Protein AF-A0A1B6LLN6-F1 (afdb_monomer)

Sequence (252 aa):
MYSEDLPQFNMFDYLSSGLQHQPTVHYMRTFWLAVENSLLNSMSSTYCLGARPKHVIYFHYLLSFLRVYRDSPAFLFSLFNEASHDYVNTVGAIDQDLRDFLNVSLTEGLFNRTVVLILGDHGNRIDPIRLTDVGRIEDRMPMVSVVMPKWTEKIYPGWREALQKNSKRLLSSYDIHGTFLDVLSTLQKPGSADPRSIFELEKLKETGLDIRWAKHFSAKSPEVSFFRSVPLDRTCSDAGIPDWFCVCETDQ

Foldseek 3Di:
DEEEQDLQCDPANPVHPGDPDDPDPDYCSVVNVVQVPDPQNVPDDQQDRNPHRSVLVVLVVVLVVLVVCLPPDDDYHYDYDRQQAADNVSVVVCVVVVVVSVVVCVVVCSCQLPKDKDKDPAHHPHDPCCVDLVVVLRRLDIDIDIDHRPCCCVVPVLQVVLLVLCVLADADVLQVVVQVQVSVVVVDDPPDDRPLCCLALVNCVVVVDDSVVSCVSVDDALYDHSSDHDDRPQDCVSNVHDPSSGSDDDDD

InterPro domains:
  IPR004245 Protein of unknown function DUF229 [PF02995] (1-251)
  IPR004245 Protein of unknown function DUF229 [PTHR10974] (1-250)
  IPR017850 Alkaline-phosphatase-like, core domain superfamily [G3DSA:3.40.720.10] (5-187)
  IPR017850 Alkaline-phosphatase-like, core domain superfamily [SSF53649] (40-185)

Solvent-accessible surface area (backbone atoms only — not comparable to full-atom values): 14671 Å² total; per-residue (Å²): 63,42,38,44,72,35,58,73,72,26,95,60,34,43,100,49,91,39,76,91,58,86,89,42,98,44,54,39,44,66,57,44,53,52,43,68,75,28,72,55,36,74,74,25,56,90,72,27,49,54,95,39,52,46,67,58,59,49,52,52,51,54,51,50,50,45,64,75,41,62,90,50,95,80,63,78,48,75,52,81,42,73,52,46,53,60,41,76,75,46,42,67,76,46,49,68,59,51,51,50,53,51,50,53,36,55,76,74,45,54,41,62,87,36,81,43,76,52,67,49,94,47,32,49,82,64,31,75,58,36,81,39,73,67,27,48,46,36,32,59,55,45,54,77,46,78,47,71,27,75,65,43,59,75,79,40,58,56,35,64,55,13,39,62,58,38,75,78,42,86,80,41,73,48,17,53,52,37,31,52,46,56,56,53,50,72,74,51,62,92,91,57,79,63,64,70,60,58,38,35,51,68,54,28,46,73,71,70,46,56,67,69,58,23,50,60,65,39,44,91,72,60,44,54,26,50,56,44,75,64,61,87,82,56,46,45,71,61,43,69,41,55,75,93,55,48,76,78,75,74,92,125

pLDDT: mean 93.12, std 6.08, range [42.34, 98.5]

Mean predicted aligned error: 4.33 Å

Radius of gyration: 19.98 Å; Cα contacts (8 Å, |Δi|>4): 292; chains: 1; bounding box: 48×54×53 Å

Organism: NCBI:txid36148

Structure (mmCIF, N/CA/C/O backbone):
data_AF-A0A1B6LLN6-F1
#
_entry.id   AF-A0A1B6LLN6-F1
#
loop_
_atom_site.group_PDB
_atom_site.id
_atom_site.type_symbol
_atom_site.label_atom_id
_atom_site.label_alt_id
_atom_site.label_comp_id
_atom_site.label_asym_id
_atom_site.label_entity_id
_atom_site.label_seq_id
_atom_site.pdbx_PDB_ins_code
_atom_site.Cartn_x
_atom_site.Cartn_y
_atom_site.Cartn_z
_atom_site.occupancy
_atom_site.B_iso_or_equiv
_atom_site.auth_seq_id
_atom_site.auth_comp_id
_atom_site.auth_asym_id
_atom_site.auth_atom_id
_atom_site.pdbx_PDB_model_num
ATOM 1 N N . MET A 1 1 ? -5.548 9.866 -4.601 1.00 95.75 1 MET A N 1
ATOM 2 C CA . MET A 1 1 ? -4.787 9.344 -5.750 1.00 95.75 1 MET A CA 1
ATOM 3 C C . MET A 1 1 ? -4.931 7.842 -5.750 1.00 95.75 1 MET A C 1
ATOM 5 O O . MET A 1 1 ? -4.838 7.253 -4.679 1.00 95.75 1 MET A O 1
ATOM 9 N N . TYR A 1 2 ? -5.143 7.262 -6.925 1.00 95.94 2 TYR A N 1
ATOM 10 C CA . TYR A 1 2 ? -4.975 5.834 -7.160 1.00 95.94 2 TYR A CA 1
ATOM 11 C C . TYR A 1 2 ? -3.949 5.640 -8.273 1.00 95.94 2 TYR A C 1
ATOM 13 O O . TYR A 1 2 ? -4.031 6.293 -9.317 1.00 95.94 2 TYR A O 1
ATOM 21 N N . SER A 1 3 ? -2.956 4.799 -8.035 1.00 95.12 3 SER A N 1
ATOM 22 C CA . SER A 1 3 ? -1.796 4.704 -8.900 1.00 95.12 3 SER A CA 1
ATOM 23 C C . SER A 1 3 ? -1.259 3.279 -8.934 1.00 95.12 3 SER A C 1
ATOM 25 O O . SER A 1 3 ? -1.068 2.695 -7.877 1.00 95.12 3 SER A O 1
ATOM 27 N N . GLU A 1 4 ? -1.004 2.748 -10.128 1.00 94.50 4 GLU A N 1
ATOM 28 C CA . GLU A 1 4 ? -0.310 1.472 -10.353 1.00 94.50 4 GLU A CA 1
ATOM 29 C C . GLU A 1 4 ? 0.516 1.578 -11.639 1.00 94.50 4 GLU A C 1
ATOM 31 O O . GLU A 1 4 ? 0.096 2.277 -12.566 1.00 94.50 4 GLU A O 1
ATOM 36 N N . ASP A 1 5 ? 1.696 0.955 -11.685 1.00 92.06 5 ASP A N 1
ATOM 37 C CA . ASP A 1 5 ? 2.692 1.109 -12.763 1.00 92.06 5 ASP A CA 1
ATOM 38 C C . ASP A 1 5 ? 2.545 0.113 -13.923 1.00 92.06 5 ASP A C 1
ATOM 40 O O . ASP A 1 5 ? 3.163 0.302 -14.971 1.00 92.06 5 ASP A O 1
ATOM 44 N N . LEU A 1 6 ? 1.693 -0.903 -13.763 1.00 91.56 6 LEU A N 1
ATOM 45 C CA . LEU A 1 6 ? 1.485 -1.969 -14.741 1.00 91.56 6 LEU A CA 1
ATOM 46 C C . LEU A 1 6 ? 0.002 -2.043 -15.156 1.00 91.56 6 LEU A C 1
ATOM 48 O O . LEU A 1 6 ? -0.782 -2.777 -14.548 1.00 91.56 6 LEU A O 1
ATOM 52 N N . PRO A 1 7 ? -0.438 -1.251 -16.152 1.00 91.06 7 PRO A N 1
ATOM 53 C CA . PRO A 1 7 ? -1.855 -0.995 -16.417 1.00 91.06 7 PRO A CA 1
ATOM 54 C C . PRO A 1 7 ? -2.650 -2.225 -16.879 1.00 91.06 7 PRO A C 1
ATOM 56 O O . PRO A 1 7 ? -3.873 -2.220 -16.711 1.00 91.06 7 PRO A O 1
ATOM 59 N N . GLN A 1 8 ? -1.995 -3.254 -17.423 1.00 87.69 8 GLN A N 1
ATOM 60 C CA . GLN A 1 8 ? -2.597 -4.523 -17.847 1.00 87.69 8 GLN A CA 1
ATOM 61 C C . GLN A 1 8 ? -2.777 -5.543 -16.709 1.00 87.69 8 GLN A C 1
ATOM 63 O O . GLN A 1 8 ? -3.658 -6.396 -16.794 1.00 87.69 8 GLN A O 1
ATOM 68 N N . PHE A 1 9 ? -1.979 -5.438 -15.641 1.00 88.44 9 PHE A N 1
ATOM 69 C CA . PHE A 1 9 ? -2.047 -6.300 -14.450 1.00 88.44 9 PHE A CA 1
ATOM 70 C C . PHE A 1 9 ? -2.539 -5.546 -13.210 1.00 88.44 9 PHE A C 1
ATOM 72 O O . PHE A 1 9 ? -2.363 -6.012 -12.089 1.00 88.44 9 PHE A O 1
ATOM 79 N N . ASN A 1 10 ? -3.131 -4.367 -13.391 1.00 88.56 10 ASN A N 1
ATOM 80 C CA . ASN A 1 10 ? -3.552 -3.567 -12.252 1.00 88.56 10 ASN A CA 1
ATOM 81 C C . ASN A 1 10 ? -4.756 -4.190 -11.521 1.00 88.56 10 ASN A C 1
ATOM 83 O O . ASN A 1 10 ? -5.531 -4.949 -12.116 1.00 88.56 10 ASN A O 1
ATOM 87 N N . MET A 1 11 ? -4.948 -3.803 -10.258 1.00 89.88 11 MET A N 1
ATOM 88 C CA . MET A 1 11 ? -5.932 -4.395 -9.342 1.00 89.88 11 MET A CA 1
ATOM 89 C C . MET A 1 11 ? -7.365 -4.515 -9.888 1.00 89.88 11 MET A C 1
ATOM 91 O O . MET A 1 11 ? -8.056 -5.483 -9.571 1.00 89.88 11 MET A O 1
ATOM 95 N N . PHE A 1 12 ? -7.844 -3.547 -10.673 1.00 90.44 12 PHE A N 1
ATOM 96 C CA . PHE A 1 12 ? -9.241 -3.526 -11.129 1.00 90.44 12 PHE A CA 1
ATOM 97 C C . PHE A 1 12 ? -9.422 -3.991 -12.575 1.00 90.44 12 PH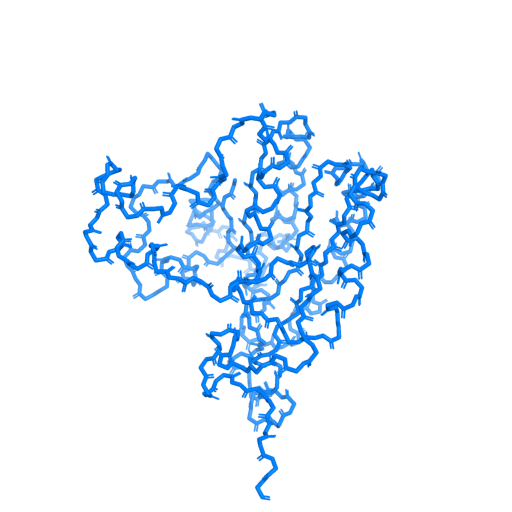E A C 1
ATOM 99 O O . PHE A 1 12 ? -10.540 -4.345 -12.957 1.00 90.44 12 PHE A O 1
ATOM 106 N N . ASP A 1 13 ? -8.357 -3.978 -13.376 1.00 90.38 13 ASP A N 1
ATOM 107 C CA . ASP A 1 13 ? -8.396 -4.284 -14.806 1.00 90.38 13 ASP A CA 1
ATOM 108 C C . ASP A 1 13 ? -7.903 -5.706 -15.133 1.00 90.38 13 ASP A C 1
ATOM 110 O O . ASP A 1 13 ? -8.309 -6.264 -16.154 1.00 90.38 13 ASP A O 1
ATOM 114 N N . TYR A 1 14 ? -7.081 -6.337 -14.285 1.00 89.75 14 TYR A N 1
ATOM 115 C CA . TYR A 1 14 ? -6.592 -7.692 -14.553 1.00 89.75 14 TYR A CA 1
ATOM 116 C C . TYR A 1 14 ? -7.735 -8.719 -14.573 1.00 89.75 14 TYR A C 1
ATOM 118 O O . TYR A 1 14 ? -8.467 -8.876 -13.596 1.00 89.75 14 TYR A O 1
ATOM 126 N N . LEU A 1 15 ? -7.891 -9.426 -15.702 1.00 90.75 15 LEU A N 1
ATOM 127 C CA . LEU A 1 15 ? -8.961 -10.411 -15.950 1.00 90.75 15 LEU A CA 1
ATOM 128 C C . LEU A 1 15 ? -10.387 -9.870 -15.712 1.00 90.75 15 LEU A C 1
ATOM 130 O O . LEU A 1 15 ? -11.321 -10.635 -15.469 1.00 90.75 15 LEU A O 1
ATOM 134 N N . SER A 1 16 ? -10.560 -8.552 -15.795 1.00 89.88 16 SER A N 1
ATOM 135 C CA . SER A 1 16 ? -11.804 -7.851 -15.494 1.00 89.88 16 SER A CA 1
ATOM 136 C C . SER A 1 16 ? -12.084 -6.779 -16.549 1.00 89.88 16 SER A C 1
ATOM 138 O O . SER A 1 16 ? -11.272 -6.502 -17.427 1.00 89.88 16 SER A O 1
ATOM 140 N N . SER A 1 17 ? -13.269 -6.171 -16.490 1.00 87.25 17 SER A N 1
ATOM 141 C CA . SER A 1 17 ? -13.637 -5.054 -17.373 1.00 87.25 17 SER A CA 1
ATOM 142 C C . SER A 1 17 ? -13.043 -3.712 -16.934 1.00 87.25 17 SER A C 1
ATOM 144 O O . SER A 1 17 ? -13.207 -2.725 -17.649 1.00 87.25 17 SER A O 1
ATOM 146 N N . GLY A 1 18 ? -12.383 -3.655 -15.773 1.00 88.69 18 GLY A N 1
ATOM 147 C CA . GLY A 1 18 ? -11.766 -2.426 -15.291 1.00 88.69 18 GLY A CA 1
ATOM 148 C C . GLY A 1 18 ? -12.745 -1.386 -14.755 1.00 88.69 18 GLY A C 1
ATOM 149 O O . GLY A 1 18 ? -13.967 -1.571 -14.719 1.00 88.69 18 GLY A O 1
ATOM 150 N N . LEU A 1 19 ? -12.184 -0.244 -14.358 1.00 89.19 19 LEU A N 1
ATOM 151 C CA . LEU A 1 19 ? -12.947 0.938 -13.963 1.00 89.19 19 LEU A CA 1
ATOM 152 C C . LEU A 1 19 ? -13.331 1.753 -15.204 1.00 89.19 19 LEU A C 1
ATOM 154 O O . LEU A 1 19 ? -12.471 2.282 -15.904 1.00 89.19 19 LEU A O 1
ATOM 158 N N . GLN A 1 20 ? -14.635 1.892 -15.455 1.00 85.56 20 GLN A N 1
ATOM 159 C CA . GLN A 1 20 ? -15.166 2.610 -16.627 1.00 85.56 20 GLN A CA 1
ATOM 160 C C . GLN A 1 20 ? -15.030 4.135 -16.520 1.00 85.56 20 GLN A C 1
ATOM 162 O O . GLN A 1 20 ? -14.976 4.846 -17.523 1.00 85.56 20 GLN A O 1
ATOM 167 N N . HIS A 1 21 ? -14.977 4.647 -15.292 1.00 89.06 21 HIS A N 1
ATOM 168 C CA . HIS A 1 21 ? -14.812 6.062 -14.999 1.00 89.06 21 HIS A CA 1
ATOM 169 C C . HIS A 1 21 ? -13.594 6.257 -14.111 1.00 89.06 21 HIS A C 1
ATOM 171 O O . HIS A 1 21 ? -13.305 5.431 -13.245 1.00 89.06 21 HIS A O 1
ATOM 177 N N . GLN A 1 22 ? -12.893 7.369 -14.321 1.00 91.81 22 GLN A N 1
ATOM 178 C CA . GLN A 1 22 ? -11.732 7.722 -13.520 1.00 91.81 22 GLN A CA 1
ATOM 179 C C . GLN A 1 22 ? -12.132 7.804 -12.030 1.00 91.81 22 GLN A C 1
ATOM 181 O O . GLN A 1 22 ? -12.947 8.655 -11.672 1.00 91.81 22 GLN A O 1
ATOM 186 N N . PRO A 1 23 ? -11.567 6.952 -11.148 1.00 92.94 23 PRO A N 1
ATOM 187 C CA . PRO A 1 23 ? -12.062 6.803 -9.775 1.00 92.94 23 PRO A CA 1
ATOM 188 C C . PRO A 1 23 ? -11.580 7.907 -8.833 1.00 92.94 23 PRO A C 1
ATOM 190 O O . PRO A 1 23 ? -12.134 8.102 -7.756 1.00 92.94 23 PRO A O 1
ATOM 193 N N . THR A 1 24 ? -10.502 8.608 -9.194 1.00 95.62 24 THR A N 1
ATOM 194 C CA . THR A 1 24 ? -9.894 9.641 -8.353 1.00 95.62 24 THR A CA 1
ATOM 195 C C . THR A 1 24 ? -9.325 10.769 -9.205 1.00 95.62 24 THR A C 1
ATOM 197 O O . THR A 1 24 ? -9.003 10.570 -10.373 1.00 95.62 24 THR A O 1
ATOM 200 N N . VAL A 1 25 ? -9.131 11.948 -8.608 1.00 95.06 25 VAL A N 1
ATOM 201 C CA . VAL A 1 25 ? -8.560 13.130 -9.288 1.00 95.06 25 VAL A CA 1
ATOM 202 C C . VAL A 1 25 ? -7.207 12.832 -9.948 1.00 95.06 25 VAL A C 1
ATOM 204 O O . VAL A 1 25 ? -6.938 13.308 -11.044 1.00 95.06 25 VAL A O 1
ATOM 207 N N . HIS A 1 26 ? -6.380 12.008 -9.301 1.00 96.06 26 HIS A N 1
ATOM 208 C CA . HIS A 1 26 ? -5.068 11.598 -9.799 1.00 96.06 26 HIS A CA 1
ATOM 209 C C . HIS A 1 26 ? -5.059 10.095 -10.044 1.00 96.06 26 HIS A C 1
ATOM 211 O O . HIS A 1 26 ? -5.025 9.330 -9.078 1.00 96.06 26 HIS A O 1
ATOM 217 N N . TYR A 1 27 ? -5.098 9.701 -11.317 1.00 94.81 27 TYR A N 1
ATOM 218 C CA . TYR A 1 27 ? -5.183 8.310 -11.750 1.00 94.81 27 TYR A CA 1
ATOM 219 C C . TYR A 1 27 ? -4.101 7.991 -12.787 1.00 94.81 27 TYR A C 1
ATOM 221 O O . TYR A 1 27 ? -4.209 8.410 -13.937 1.00 94.81 27 TYR A O 1
ATOM 229 N N . MET A 1 28 ? -3.047 7.265 -12.390 1.00 93.31 28 MET A N 1
ATOM 230 C CA . MET A 1 28 ? -1.872 7.059 -13.259 1.00 93.31 28 MET A CA 1
ATOM 231 C C . MET A 1 28 ? -2.104 6.116 -14.441 1.00 93.31 28 MET A C 1
ATOM 233 O O . MET A 1 28 ? -1.314 6.138 -15.382 1.00 93.31 28 MET A O 1
ATOM 237 N N . ARG A 1 29 ? -3.165 5.303 -14.443 1.00 92.81 29 ARG A N 1
ATOM 238 C CA . ARG A 1 29 ? -3.364 4.303 -15.502 1.00 92.81 29 ARG A CA 1
ATOM 239 C C . ARG A 1 29 ? -3.391 4.922 -16.901 1.00 92.81 29 ARG A C 1
ATOM 241 O O . ARG A 1 29 ? -2.810 4.365 -17.824 1.00 92.81 29 ARG A O 1
ATOM 248 N N . THR A 1 30 ? -4.025 6.084 -17.064 1.00 92.75 30 THR A N 1
ATOM 249 C CA . THR A 1 30 ? -4.089 6.781 -18.361 1.00 92.75 30 THR A CA 1
ATOM 250 C C . THR A 1 30 ? -2.704 7.194 -18.860 1.00 92.75 30 THR A C 1
ATOM 252 O O . THR A 1 30 ? -2.424 7.069 -20.051 1.00 92.75 30 THR A O 1
ATOM 255 N N . PHE A 1 31 ? -1.821 7.625 -17.956 1.00 94.88 31 PHE A N 1
ATOM 256 C CA . PHE A 1 31 ? -0.425 7.916 -18.269 1.00 94.88 31 PHE A CA 1
ATOM 257 C C . PHE A 1 31 ? 0.321 6.650 -18.703 1.00 94.88 31 PHE A C 1
ATOM 259 O O . PHE A 1 31 ? 0.946 6.659 -19.760 1.00 94.88 31 PHE A O 1
ATOM 266 N N . TRP A 1 32 ? 0.216 5.554 -17.946 1.00 95.06 32 TRP A N 1
ATOM 267 C CA . TRP A 1 32 ? 0.930 4.316 -18.276 1.00 95.06 32 TRP A CA 1
ATOM 268 C C . TRP A 1 32 ? 0.451 3.680 -19.584 1.00 95.06 32 TRP A C 1
ATOM 270 O O . TRP A 1 32 ? 1.283 3.271 -20.385 1.00 95.06 32 TRP A O 1
ATOM 280 N N . LEU A 1 33 ? -0.850 3.720 -19.885 1.00 94.81 33 LEU A N 1
ATOM 281 C CA . LEU A 1 33 ? -1.371 3.298 -21.192 1.00 94.81 33 LEU A CA 1
ATOM 282 C C . LEU A 1 33 ? -0.806 4.139 -22.346 1.00 94.81 33 LEU A C 1
ATOM 284 O O . LEU A 1 33 ? -0.479 3.608 -23.406 1.00 94.81 33 LEU A O 1
ATOM 288 N N . ALA A 1 34 ? -0.680 5.457 -22.166 1.00 96.31 34 ALA A N 1
ATOM 289 C CA . ALA A 1 34 ? -0.071 6.316 -23.180 1.00 96.31 34 ALA A CA 1
ATOM 290 C C . ALA A 1 34 ? 1.428 6.013 -23.354 1.00 96.31 34 ALA A C 1
ATOM 292 O O . ALA A 1 34 ? 1.931 6.021 -24.478 1.00 96.31 34 ALA A O 1
ATOM 293 N N . VAL A 1 35 ? 2.128 5.713 -22.255 1.00 95.94 35 VAL A N 1
ATOM 294 C CA . VAL A 1 35 ? 3.534 5.294 -22.268 1.00 95.94 35 VAL A CA 1
ATOM 295 C C . VAL A 1 35 ? 3.707 3.982 -23.027 1.00 95.94 35 VAL A C 1
ATOM 297 O O . VAL A 1 35 ? 4.550 3.931 -23.920 1.00 95.94 35 VAL A O 1
ATOM 300 N N . GLU A 1 36 ? 2.905 2.957 -22.742 1.00 94.12 36 GLU A N 1
ATOM 301 C CA . GLU A 1 36 ? 2.992 1.647 -23.405 1.00 94.12 36 GLU A CA 1
ATOM 302 C C . GLU A 1 36 ? 2.841 1.739 -24.926 1.00 94.12 36 GLU A C 1
ATOM 304 O O . GLU A 1 36 ? 3.560 1.061 -25.658 1.00 94.12 36 GLU A O 1
ATOM 309 N N . ASN A 1 37 ? 1.971 2.637 -25.396 1.00 95.88 37 ASN A N 1
ATOM 310 C CA . ASN A 1 37 ? 1.728 2.890 -26.818 1.00 95.88 37 ASN A CA 1
ATOM 311 C C . ASN A 1 37 ? 2.750 3.842 -27.472 1.00 95.88 37 ASN A C 1
ATOM 313 O O . ASN A 1 37 ? 2.626 4.170 -28.653 1.00 95.88 37 ASN A O 1
ATOM 317 N N . SER A 1 38 ? 3.742 4.334 -26.726 1.00 97.25 38 SER A N 1
ATOM 318 C CA . SER A 1 38 ? 4.716 5.297 -27.241 1.00 97.25 38 SER A CA 1
ATOM 319 C C . SER A 1 38 ? 5.912 4.618 -27.916 1.00 97.25 38 SER A C 1
ATOM 321 O O . S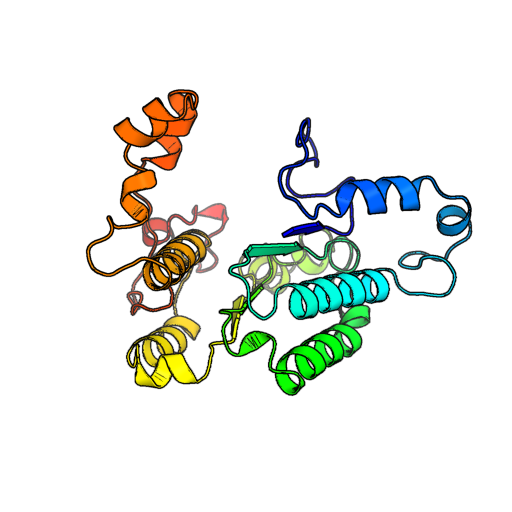ER A 1 38 ? 6.455 3.633 -27.415 1.00 97.25 38 SER A O 1
ATOM 323 N N . LEU A 1 39 ? 6.412 5.225 -29.002 1.00 97.50 39 LEU A N 1
ATOM 324 C CA . LEU A 1 39 ? 7.658 4.798 -29.656 1.00 97.50 39 LEU A CA 1
ATOM 325 C C . LEU A 1 39 ? 8.845 4.801 -28.679 1.00 97.50 39 LEU A C 1
ATOM 327 O O . LEU A 1 39 ? 9.726 3.951 -28.773 1.00 97.50 39 LEU A O 1
ATOM 331 N N . LEU A 1 40 ? 8.860 5.740 -27.724 1.00 97.50 40 LEU A N 1
ATOM 332 C CA . LEU A 1 40 ? 9.899 5.812 -26.700 1.00 97.50 40 LEU A CA 1
ATOM 333 C C . LEU A 1 40 ? 9.945 4.524 -25.873 1.00 97.50 40 LEU A C 1
ATOM 335 O O . LEU A 1 40 ? 11.020 3.952 -25.727 1.00 97.50 40 LEU A O 1
ATOM 339 N N . ASN A 1 41 ? 8.800 4.053 -25.375 1.00 96.38 41 ASN A N 1
ATOM 340 C CA . ASN A 1 41 ? 8.717 2.805 -24.618 1.00 96.38 41 ASN A CA 1
ATOM 341 C C . ASN A 1 41 ? 9.132 1.602 -25.475 1.00 96.38 41 ASN A C 1
ATOM 343 O O . ASN A 1 41 ? 9.936 0.794 -25.027 1.00 96.38 41 ASN A O 1
ATOM 347 N N . SER A 1 42 ? 8.682 1.528 -26.734 1.00 96.25 42 SER A N 1
ATOM 348 C CA . SER A 1 42 ? 9.058 0.436 -27.648 1.00 96.25 42 SER A CA 1
ATOM 349 C C . SER A 1 42 ? 10.562 0.354 -27.937 1.00 96.25 42 SER A C 1
ATOM 351 O O . SER A 1 42 ? 11.062 -0.718 -28.260 1.00 96.25 42 SER A O 1
ATOM 353 N N . MET A 1 43 ? 11.284 1.475 -27.845 1.00 97.00 43 MET A N 1
ATOM 354 C CA . MET A 1 43 ? 12.741 1.534 -28.023 1.00 97.00 43 MET A CA 1
ATOM 355 C C . MET A 1 43 ? 13.521 1.454 -26.702 1.00 97.00 43 MET A C 1
ATOM 357 O O . MET A 1 43 ? 14.748 1.542 -26.711 1.00 97.00 43 MET A O 1
ATOM 361 N N . SER A 1 44 ? 12.833 1.345 -25.565 1.00 97.56 44 SER A N 1
ATOM 362 C CA . SER A 1 44 ? 13.460 1.305 -24.243 1.00 97.56 44 SER A CA 1
ATOM 363 C C . SER A 1 44 ? 13.807 -0.121 -23.830 1.00 97.56 44 SER A C 1
ATOM 365 O O . SER A 1 44 ? 13.169 -1.082 -24.254 1.00 97.56 44 SER A O 1
ATOM 367 N N . SER A 1 45 ? 14.801 -0.259 -22.953 1.00 95.44 45 SER A N 1
ATOM 368 C CA . SER A 1 45 ? 15.029 -1.516 -22.237 1.00 95.44 45 SER A CA 1
ATOM 369 C C . SER A 1 45 ? 13.845 -1.842 -21.321 1.00 95.44 45 SER A C 1
ATOM 371 O O . SER A 1 45 ? 13.157 -0.935 -20.846 1.00 95.44 45 SER A O 1
ATOM 373 N N . THR A 1 46 ? 13.652 -3.127 -21.010 1.00 90.69 46 THR A N 1
ATOM 374 C CA . THR A 1 46 ? 12.693 -3.578 -19.990 1.00 90.69 46 THR A CA 1
ATOM 375 C C . THR A 1 46 ? 12.866 -2.776 -18.694 1.00 90.69 46 THR A C 1
ATOM 377 O O . THR A 1 46 ? 13.997 -2.486 -18.302 1.00 90.69 46 THR A O 1
ATOM 380 N N . TYR A 1 47 ? 11.753 -2.400 -18.051 1.00 93.19 47 TYR A N 1
ATOM 381 C CA . TYR A 1 47 ? 11.685 -1.552 -16.846 1.00 93.19 47 TYR A CA 1
ATOM 382 C C . TYR A 1 47 ? 12.066 -0.070 -17.025 1.00 93.19 47 TYR A C 1
ATOM 384 O O . TYR A 1 47 ? 11.967 0.707 -16.072 1.00 93.19 47 TYR A O 1
ATOM 392 N N . CYS A 1 48 ? 12.445 0.372 -18.227 1.00 95.19 48 CYS A N 1
ATOM 393 C CA . CYS A 1 48 ? 12.836 1.757 -18.500 1.00 95.19 48 CYS A CA 1
ATOM 394 C C . CYS A 1 48 ? 11.848 2.483 -19.421 1.00 95.19 48 CYS A C 1
ATOM 396 O O . CYS A 1 48 ? 11.171 1.882 -20.249 1.00 95.19 48 CYS A O 1
ATOM 398 N N . LEU A 1 49 ? 11.814 3.810 -19.299 1.00 96.69 49 LEU A N 1
ATOM 399 C CA . LEU A 1 49 ? 11.252 4.730 -20.280 1.00 96.69 49 LEU A CA 1
ATOM 400 C C . LEU A 1 49 ? 12.354 5.698 -20.729 1.00 96.69 49 LEU A C 1
ATOM 402 O O . LEU A 1 49 ? 12.779 6.595 -19.993 1.00 96.69 49 LEU A O 1
ATOM 406 N N . GLY A 1 50 ? 12.853 5.491 -21.942 1.00 96.44 50 GLY A N 1
ATOM 407 C CA . GLY A 1 50 ? 14.106 6.064 -22.413 1.00 96.44 50 GLY A CA 1
ATOM 408 C C . GLY A 1 50 ? 15.267 5.625 -21.521 1.00 96.44 50 GLY A C 1
ATOM 409 O O . GLY A 1 50 ? 15.459 4.443 -21.256 1.00 96.44 50 GLY A O 1
ATOM 410 N N . ALA A 1 51 ? 16.029 6.596 -21.022 1.00 96.00 51 ALA A N 1
ATOM 411 C CA . ALA A 1 51 ? 17.160 6.353 -20.126 1.00 96.00 51 ALA A CA 1
ATOM 412 C C . ALA A 1 51 ? 16.777 6.279 -18.633 1.00 96.00 51 ALA A C 1
ATOM 414 O O . ALA A 1 51 ? 17.662 6.195 -17.786 1.00 96.00 51 ALA A O 1
ATOM 415 N N . ARG A 1 52 ? 15.487 6.390 -18.285 1.00 96.50 52 ARG A N 1
ATOM 416 C CA . ARG A 1 52 ? 15.036 6.451 -16.887 1.00 96.50 52 ARG A CA 1
ATOM 417 C C . ARG A 1 52 ? 14.318 5.165 -16.488 1.00 96.50 52 ARG A C 1
ATOM 419 O O . ARG A 1 52 ? 13.384 4.787 -17.194 1.00 96.50 52 ARG A O 1
ATOM 426 N N . PRO A 1 53 ? 14.660 4.547 -15.348 1.00 96.19 53 PRO A N 1
ATOM 427 C CA . PRO A 1 53 ? 13.835 3.490 -14.778 1.00 96.19 53 PRO A CA 1
ATOM 428 C C . PRO A 1 53 ? 12.415 3.996 -14.488 1.00 96.19 53 PRO A C 1
ATOM 430 O O . PRO A 1 53 ? 12.232 5.119 -14.001 1.00 96.19 53 PRO A O 1
ATOM 433 N N . LYS A 1 54 ? 11.398 3.189 -14.799 1.00 95.50 54 LYS A N 1
ATOM 434 C CA . LYS A 1 54 ? 9.988 3.588 -14.669 1.00 95.50 54 LYS A CA 1
ATOM 435 C C . LYS A 1 54 ? 9.583 3.839 -13.217 1.00 95.50 54 LYS A C 1
ATOM 437 O O . LYS A 1 54 ? 8.879 4.818 -12.957 1.00 95.50 54 LYS A O 1
ATOM 442 N N . HIS A 1 55 ? 10.109 3.065 -12.265 1.00 95.38 55 HIS A N 1
ATOM 443 C CA . HIS A 1 55 ? 9.851 3.266 -10.833 1.00 95.38 55 HIS A CA 1
ATOM 444 C C . HIS A 1 55 ? 10.341 4.629 -10.322 1.00 95.38 55 HIS A C 1
ATOM 446 O O . HIS A 1 55 ? 9.691 5.229 -9.473 1.00 95.38 55 HIS A O 1
ATOM 452 N N . VAL A 1 56 ? 11.416 5.191 -10.888 1.00 96.75 56 VAL A N 1
ATOM 453 C CA . VAL A 1 56 ? 11.897 6.541 -10.531 1.00 96.75 56 VAL A CA 1
ATOM 454 C C . VAL A 1 56 ? 10.911 7.620 -10.989 1.00 96.75 56 VAL A C 1
ATOM 456 O O . VAL A 1 56 ? 10.603 8.548 -10.239 1.00 96.75 56 VAL A O 1
ATOM 459 N N . ILE A 1 57 ? 10.372 7.499 -12.209 1.00 96.25 57 ILE A N 1
ATOM 460 C CA . ILE A 1 57 ? 9.326 8.407 -12.719 1.00 96.25 57 ILE A CA 1
ATOM 461 C C . ILE A 1 57 ? 8.107 8.355 -11.796 1.00 96.25 57 ILE A C 1
ATOM 463 O O . ILE A 1 57 ? 7.543 9.389 -11.431 1.00 96.25 57 ILE A O 1
ATOM 467 N N . TYR A 1 58 ? 7.746 7.145 -11.387 1.00 95.94 58 TYR A N 1
ATOM 468 C CA . TYR A 1 58 ? 6.640 6.889 -10.489 1.00 95.94 58 TYR A CA 1
ATOM 469 C C . TYR A 1 58 ? 6.863 7.522 -9.101 1.00 95.94 58 TYR A C 1
ATOM 471 O O . TYR A 1 58 ? 6.023 8.296 -8.637 1.00 95.94 58 TYR A O 1
ATOM 479 N N . PHE A 1 59 ? 8.009 7.282 -8.451 1.00 97.19 59 PHE A N 1
ATOM 480 C CA . PHE A 1 59 ? 8.337 7.881 -7.150 1.00 97.19 59 PHE A CA 1
ATOM 481 C C . PHE A 1 59 ? 8.361 9.412 -7.198 1.00 97.19 59 PHE A C 1
ATOM 483 O O . PHE A 1 59 ? 7.871 10.064 -6.275 1.00 97.19 59 PHE A O 1
ATOM 490 N N . HIS A 1 60 ? 8.856 10.012 -8.285 1.00 97.50 60 HIS A N 1
ATOM 491 C CA . HIS A 1 60 ? 8.800 11.464 -8.469 1.00 97.50 60 HIS A CA 1
ATOM 492 C C . HIS A 1 60 ? 7.362 11.997 -8.521 1.00 97.50 60 HIS A C 1
ATOM 494 O O . HIS A 1 60 ? 7.085 13.078 -7.988 1.00 97.50 60 HIS A O 1
ATOM 500 N N . TYR A 1 61 ? 6.437 11.254 -9.132 1.00 97.25 61 TYR A N 1
ATOM 501 C CA . TYR A 1 61 ? 5.030 11.636 -9.170 1.00 97.25 61 TYR A CA 1
ATOM 502 C C . TYR A 1 61 ? 4.374 11.530 -7.789 1.00 97.25 61 TYR A C 1
ATOM 504 O O . TYR A 1 61 ? 3.725 12.487 -7.355 1.00 97.25 61 TYR A O 1
ATOM 512 N N . LEU A 1 62 ? 4.623 10.439 -7.052 1.00 97.62 62 LEU A N 1
ATOM 513 C CA . LEU A 1 62 ? 4.160 10.308 -5.665 1.00 97.62 62 LEU A CA 1
ATOM 514 C C . LEU A 1 62 ? 4.695 11.445 -4.786 1.00 97.62 62 LEU A C 1
ATOM 516 O O . LEU A 1 62 ? 3.939 12.069 -4.043 1.00 97.62 62 LEU A O 1
ATOM 520 N N . LEU A 1 63 ? 5.986 11.760 -4.902 1.00 98.19 63 LEU A N 1
ATOM 521 C CA . LEU A 1 63 ? 6.618 12.829 -4.134 1.00 98.19 63 LEU A CA 1
ATOM 522 C C . LEU A 1 63 ? 6.018 14.200 -4.471 1.00 98.19 63 LEU A C 1
ATOM 524 O O . LEU A 1 63 ? 5.765 15.010 -3.580 1.00 98.19 63 LEU A O 1
ATOM 528 N N . SER A 1 64 ? 5.735 14.450 -5.750 1.00 97.94 64 SER A N 1
ATOM 529 C CA . SER A 1 64 ? 5.058 15.672 -6.195 1.00 97.94 64 SER A CA 1
ATOM 530 C C . SER A 1 64 ? 3.650 15.777 -5.610 1.00 97.94 64 SER A C 1
ATOM 532 O O . SER A 1 64 ? 3.276 16.839 -5.115 1.00 97.94 64 SER A O 1
ATOM 534 N N . PHE A 1 65 ? 2.888 14.679 -5.587 1.00 97.75 65 PHE A N 1
ATOM 535 C CA . PHE A 1 65 ? 1.579 14.643 -4.939 1.00 97.75 65 PHE A CA 1
ATOM 536 C C . PHE A 1 65 ? 1.679 14.952 -3.442 1.00 97.75 65 PHE A C 1
ATOM 538 O O . PHE A 1 65 ? 0.973 15.832 -2.953 1.00 97.75 65 PHE A O 1
ATOM 545 N N . LEU A 1 66 ? 2.590 14.296 -2.719 1.00 97.56 66 LEU A N 1
ATOM 546 C CA . LEU A 1 66 ? 2.785 14.534 -1.286 1.00 97.56 66 LEU A CA 1
ATOM 547 C C . LEU A 1 66 ? 3.160 15.994 -0.986 1.00 97.56 66 LEU A C 1
ATOM 549 O O . LEU A 1 66 ? 2.654 16.569 -0.026 1.00 97.56 66 LEU A O 1
ATOM 553 N N . ARG A 1 67 ? 3.992 16.621 -1.827 1.00 97.88 67 ARG A N 1
ATOM 554 C CA . ARG A 1 67 ? 4.358 18.042 -1.698 1.00 97.88 67 ARG A CA 1
ATOM 555 C C . ARG A 1 67 ? 3.182 18.980 -1.965 1.00 97.88 67 ARG A C 1
ATOM 557 O O . ARG A 1 67 ? 2.981 19.917 -1.199 1.00 97.88 67 ARG A O 1
ATOM 564 N N . VAL A 1 68 ? 2.403 18.736 -3.023 1.00 97.44 68 VAL A N 1
ATOM 565 C CA . VAL A 1 68 ? 1.247 19.575 -3.397 1.00 97.44 68 VAL A CA 1
ATOM 566 C C . VAL A 1 68 ? 0.135 19.491 -2.352 1.00 97.44 68 VAL A C 1
ATOM 568 O O . VAL A 1 68 ? -0.451 20.508 -1.992 1.00 97.44 68 VAL A O 1
ATOM 571 N N . TYR A 1 69 ? -0.136 18.294 -1.832 1.00 96.25 69 TYR A N 1
ATOM 572 C CA . TYR A 1 69 ? -1.222 18.050 -0.881 1.00 96.25 69 TYR A CA 1
ATOM 573 C C . TYR A 1 69 ? -0.770 18.055 0.586 1.00 96.25 69 TYR A C 1
ATOM 575 O O . TYR A 1 69 ? -1.548 17.665 1.450 1.00 96.25 69 TYR A O 1
ATOM 583 N N . ARG A 1 70 ? 0.441 18.540 0.900 1.00 95.19 70 ARG A N 1
ATOM 584 C CA . ARG A 1 70 ? 1.023 18.514 2.260 1.00 95.19 70 ARG A CA 1
ATOM 585 C C . ARG A 1 70 ? 0.121 19.094 3.360 1.00 95.19 70 ARG A C 1
ATOM 587 O O . ARG A 1 70 ? 0.197 18.668 4.511 1.00 95.19 70 ARG A O 1
ATOM 594 N N . ASP A 1 71 ? -0.731 20.054 3.001 1.00 93.69 71 ASP A N 1
ATOM 595 C CA . ASP A 1 71 ? -1.628 20.754 3.926 1.00 93.69 71 ASP A CA 1
ATOM 596 C C . ASP A 1 71 ? -3.109 20.388 3.735 1.00 93.69 71 ASP A C 1
ATOM 598 O O . ASP A 1 71 ? -3.970 20.915 4.440 1.00 93.69 71 ASP A O 1
ATOM 602 N N . SER A 1 72 ? -3.414 19.458 2.826 1.00 93.06 72 SER A N 1
ATOM 603 C CA . SER A 1 72 ? -4.773 19.015 2.502 1.00 93.06 72 SER A CA 1
ATOM 604 C C . SER A 1 72 ? -5.016 17.571 2.952 1.00 93.06 72 SER A C 1
ATOM 606 O O . SER A 1 72 ? -4.118 16.738 2.838 1.00 93.06 72 SER A O 1
ATOM 608 N N . PRO A 1 73 ? -6.231 17.218 3.412 1.00 91.69 73 PRO A N 1
ATOM 609 C CA . PRO A 1 73 ? -6.604 15.819 3.578 1.00 91.69 73 PRO A CA 1
ATOM 610 C C . PRO A 1 73 ? -6.507 15.091 2.234 1.00 91.69 73 PRO A C 1
ATOM 612 O O . PRO A 1 73 ? -7.109 15.512 1.245 1.00 91.69 73 PRO A O 1
ATOM 615 N N . ALA A 1 74 ? -5.749 14.001 2.196 1.00 94.38 74 ALA A N 1
ATOM 616 C CA . ALA A 1 74 ? -5.547 13.206 0.998 1.00 94.38 74 ALA A CA 1
ATOM 617 C C . ALA A 1 74 ? -5.495 11.718 1.348 1.00 94.38 74 ALA A C 1
ATOM 619 O O . ALA A 1 74 ? -4.954 11.330 2.380 1.00 94.38 74 ALA A O 1
ATOM 620 N N . PHE A 1 75 ? -6.027 10.892 0.450 1.00 95.62 75 PHE A N 1
ATOM 621 C CA . PHE A 1 75 ? -5.843 9.445 0.468 1.00 95.62 75 PHE A CA 1
ATOM 622 C C . PHE A 1 75 ? -5.059 9.044 -0.782 1.00 95.62 75 PHE A C 1
ATOM 624 O O . PHE A 1 75 ? -5.453 9.381 -1.907 1.00 95.62 75 PHE A O 1
ATOM 631 N N . LEU A 1 76 ? -3.924 8.383 -0.581 1.00 96.25 76 LEU A N 1
ATOM 632 C CA . LEU A 1 76 ? -3.057 7.872 -1.636 1.00 96.25 76 LEU A CA 1
ATOM 633 C C . LEU A 1 76 ? -3.026 6.355 -1.520 1.00 96.25 76 LEU A C 1
ATOM 635 O O . LEU A 1 76 ? -2.594 5.824 -0.503 1.00 96.25 76 LEU A O 1
ATOM 639 N N . PHE A 1 77 ? -3.477 5.689 -2.575 1.00 95.62 77 PHE A N 1
ATOM 640 C CA . PHE A 1 77 ? -3.369 4.250 -2.738 1.00 95.62 77 PHE A CA 1
ATOM 641 C C . PHE A 1 77 ? -2.502 3.980 -3.964 1.00 95.62 77 PHE A C 1
ATOM 643 O O . PHE A 1 77 ? -2.816 4.452 -5.059 1.00 95.62 77 PHE A O 1
ATOM 650 N N . SER A 1 78 ? -1.367 3.320 -3.756 1.00 95.12 78 SER A N 1
ATOM 651 C CA . SER A 1 78 ? -0.346 3.136 -4.781 1.00 95.12 78 SER A CA 1
ATOM 652 C C . SER A 1 78 ? 0.238 1.734 -4.713 1.00 95.12 78 SER A C 1
ATOM 654 O O . SER A 1 78 ? 0.700 1.350 -3.641 1.00 95.12 78 SER A O 1
ATOM 656 N N . LEU A 1 79 ? 0.296 1.034 -5.846 1.00 92.56 79 LEU A N 1
ATOM 657 C CA . LEU A 1 79 ? 0.945 -0.273 -5.962 1.00 92.56 79 LEU A CA 1
ATOM 658 C C . LEU A 1 79 ? 2.061 -0.241 -7.009 1.00 92.56 79 LEU A C 1
ATOM 660 O O . LEU A 1 79 ? 1.942 0.411 -8.045 1.00 92.56 79 LEU A O 1
ATOM 664 N N . PHE A 1 80 ? 3.156 -0.928 -6.697 1.00 90.19 80 PHE A N 1
ATOM 665 C CA . PHE A 1 80 ? 4.311 -1.102 -7.574 1.00 90.19 80 PHE A CA 1
ATOM 666 C C . PHE A 1 80 ? 4.372 -2.567 -7.982 1.00 90.19 80 PHE A C 1
ATOM 668 O O . PHE A 1 80 ? 4.743 -3.425 -7.177 1.00 90.19 80 PHE A O 1
ATOM 675 N N . ASN A 1 81 ? 3.994 -2.835 -9.223 1.00 90.19 81 ASN A N 1
ATOM 676 C CA . ASN A 1 81 ? 3.781 -4.177 -9.731 1.00 90.19 81 ASN A CA 1
ATOM 677 C C . ASN A 1 81 ? 4.962 -4.602 -10.606 1.00 90.19 81 ASN A C 1
ATOM 679 O O . ASN A 1 81 ? 5.451 -5.718 -10.479 1.00 90.19 81 ASN A O 1
ATOM 683 N N . GLU A 1 82 ? 5.463 -3.729 -11.486 1.00 91.25 82 GLU A N 1
ATOM 684 C CA . GLU A 1 82 ? 6.356 -4.168 -12.567 1.00 91.25 82 GLU A CA 1
ATOM 685 C C . GLU A 1 82 ? 7.649 -4.829 -12.064 1.00 91.25 82 GLU A C 1
ATOM 687 O O . GLU A 1 82 ? 8.045 -5.886 -12.553 1.00 91.25 82 GLU A O 1
ATOM 692 N N . ALA A 1 83 ? 8.292 -4.236 -11.058 1.00 91.19 83 ALA A N 1
ATOM 693 C CA . ALA A 1 83 ? 9.544 -4.758 -10.515 1.00 91.19 83 ALA A CA 1
ATOM 694 C C . ALA A 1 83 ? 9.360 -5.966 -9.577 1.00 91.19 83 ALA A C 1
ATOM 696 O O . ALA A 1 83 ? 10.349 -6.611 -9.233 1.00 91.19 83 ALA A O 1
ATOM 697 N N . SER A 1 84 ? 8.138 -6.267 -9.135 1.00 90.88 84 SER A N 1
ATOM 698 C CA . SER A 1 84 ? 7.844 -7.299 -8.128 1.00 90.88 84 SER A CA 1
ATOM 699 C C . SER A 1 84 ? 7.061 -8.496 -8.673 1.00 90.88 84 SER A C 1
ATOM 701 O O . SER A 1 84 ? 7.034 -9.541 -8.023 1.00 90.88 84 SER A O 1
ATOM 703 N N . HIS A 1 85 ? 6.451 -8.367 -9.855 1.00 91.31 85 HIS A N 1
ATOM 704 C CA . HIS A 1 85 ? 5.481 -9.333 -10.367 1.00 91.31 85 HIS A CA 1
ATOM 705 C C . HIS A 1 85 ? 6.098 -10.693 -10.733 1.00 91.31 85 HIS A C 1
ATOM 707 O O . HIS A 1 85 ? 5.608 -11.729 -10.285 1.00 91.31 85 HIS A O 1
ATOM 713 N N . ASP A 1 86 ? 7.173 -10.703 -11.528 1.00 89.69 86 ASP A N 1
ATOM 714 C CA . ASP A 1 86 ? 7.639 -11.934 -12.184 1.00 89.69 86 ASP A CA 1
ATOM 715 C C . ASP A 1 86 ? 8.710 -12.687 -11.389 1.00 89.69 86 ASP A C 1
ATOM 717 O O . ASP A 1 86 ? 8.627 -13.905 -11.240 1.00 89.69 86 ASP A O 1
ATOM 721 N N . TYR A 1 87 ? 9.710 -11.972 -10.867 1.00 90.44 87 TYR A N 1
ATOM 722 C CA . TYR A 1 87 ? 10.889 -12.572 -10.241 1.00 90.44 87 TYR A CA 1
ATOM 723 C C . TYR A 1 87 ? 11.163 -11.948 -8.879 1.00 90.44 87 TYR A C 1
ATOM 725 O O . TYR A 1 87 ? 11.079 -10.736 -8.705 1.00 90.44 87 TYR A O 1
ATOM 733 N N . VAL A 1 88 ? 11.552 -12.760 -7.897 1.00 89.06 88 VAL A N 1
ATOM 734 C CA . VAL A 1 88 ? 11.815 -12.247 -6.541 1.00 89.06 88 VAL A CA 1
ATOM 735 C C . VAL A 1 88 ? 13.011 -11.284 -6.519 1.00 89.06 88 VAL A C 1
ATOM 737 O O . VAL A 1 88 ? 13.021 -10.289 -5.798 1.00 89.06 88 VAL A O 1
ATOM 740 N N . ASN A 1 89 ? 14.003 -11.529 -7.379 1.00 89.94 89 ASN A N 1
ATOM 741 C CA . ASN A 1 89 ? 15.256 -10.775 -7.394 1.00 89.94 89 ASN A CA 1
ATOM 742 C C . ASN A 1 89 ? 15.156 -9.401 -8.078 1.00 89.94 89 ASN A C 1
ATOM 744 O O . ASN A 1 89 ? 16.061 -8.583 -7.911 1.00 89.94 89 ASN A O 1
ATOM 748 N N . THR A 1 90 ? 14.090 -9.110 -8.833 1.00 91.50 90 THR A N 1
ATOM 749 C CA . THR A 1 90 ? 13.941 -7.802 -9.500 1.00 91.50 90 THR A CA 1
ATOM 750 C C . THR A 1 90 ? 13.565 -6.691 -8.525 1.00 91.50 90 THR A C 1
ATOM 752 O O . THR A 1 90 ? 13.892 -5.531 -8.773 1.00 91.50 90 THR A O 1
ATOM 755 N N . VAL A 1 91 ? 12.997 -7.032 -7.363 1.00 90.94 91 VAL A N 1
ATOM 756 C CA . VAL A 1 91 ? 12.671 -6.062 -6.305 1.00 90.94 91 VAL A CA 1
ATOM 757 C C . VAL A 1 91 ? 13.931 -5.377 -5.762 1.00 90.94 91 VAL A C 1
ATOM 759 O O . VAL A 1 91 ? 13.884 -4.219 -5.367 1.00 90.94 91 VAL A O 1
ATOM 762 N N . GLY A 1 92 ? 15.104 -6.016 -5.826 1.00 93.50 92 GLY A N 1
ATOM 763 C CA . GLY A 1 92 ? 16.361 -5.371 -5.429 1.00 93.50 92 GLY A CA 1
ATOM 764 C C . GLY A 1 92 ? 16.695 -4.109 -6.242 1.00 93.50 92 GLY A C 1
ATOM 765 O O . GLY A 1 92 ? 17.394 -3.229 -5.746 1.00 93.50 92 GLY A O 1
ATOM 766 N N . ALA A 1 93 ? 16.165 -3.976 -7.464 1.00 93.00 93 ALA A N 1
ATOM 767 C CA . ALA A 1 93 ? 16.421 -2.825 -8.329 1.00 93.00 93 ALA A CA 1
ATOM 768 C C . ALA A 1 93 ? 15.745 -1.526 -7.854 1.00 93.00 93 ALA A C 1
ATOM 770 O O . ALA A 1 93 ? 16.169 -0.449 -8.271 1.00 93.00 93 ALA A O 1
ATOM 771 N N . ILE A 1 94 ? 14.716 -1.607 -6.999 1.00 94.69 94 ILE A N 1
ATOM 772 C CA . ILE A 1 94 ? 13.982 -0.427 -6.509 1.00 94.69 94 ILE A CA 1
ATOM 773 C C . ILE A 1 94 ? 14.436 0.027 -5.117 1.00 94.69 94 ILE A C 1
ATOM 775 O O . ILE A 1 94 ? 14.033 1.102 -4.682 1.00 94.69 94 ILE A O 1
ATOM 779 N N . ASP A 1 95 ? 15.249 -0.766 -4.412 1.00 94.62 95 ASP A N 1
ATOM 780 C CA . ASP A 1 95 ? 15.509 -0.594 -2.974 1.00 94.62 95 ASP A CA 1
ATOM 781 C C . ASP A 1 95 ? 16.145 0.765 -2.639 1.00 94.62 95 ASP A C 1
ATOM 783 O O . ASP A 1 95 ? 15.639 1.516 -1.799 1.00 94.62 95 ASP A O 1
ATOM 787 N N . GLN A 1 96 ? 17.205 1.137 -3.365 1.00 97.50 96 GLN A N 1
ATOM 788 C CA . GLN A 1 96 ? 17.888 2.417 -3.170 1.00 97.50 96 GLN A CA 1
ATOM 789 C C . GLN A 1 96 ? 16.962 3.609 -3.466 1.00 97.50 96 GLN A C 1
ATOM 791 O O . GLN A 1 96 ? 16.918 4.565 -2.690 1.00 97.50 96 GLN A O 1
ATOM 796 N N . ASP A 1 97 ? 16.177 3.539 -4.542 1.00 97.50 97 ASP A N 1
ATOM 797 C CA . ASP A 1 97 ? 15.263 4.617 -4.931 1.00 97.50 97 ASP A CA 1
ATOM 798 C C . ASP A 1 97 ? 14.067 4.734 -3.969 1.00 97.50 97 ASP A C 1
ATOM 800 O O . ASP A 1 97 ? 13.635 5.844 -3.648 1.00 97.50 97 ASP A O 1
ATOM 804 N N . LEU A 1 98 ? 13.564 3.610 -3.445 1.00 96.06 98 LEU A N 1
ATOM 805 C CA . LEU A 1 98 ? 12.536 3.593 -2.405 1.00 96.06 98 LEU A CA 1
ATOM 806 C C . LEU A 1 98 ? 13.068 4.221 -1.113 1.00 96.06 98 LEU A C 1
ATOM 808 O O . LEU A 1 98 ? 12.407 5.082 -0.527 1.00 96.06 98 LEU A O 1
ATOM 812 N N . ARG A 1 99 ? 14.277 3.840 -0.680 1.00 97.62 99 ARG A N 1
ATOM 813 C CA . ARG A 1 99 ? 14.946 4.448 0.478 1.00 97.62 99 ARG A CA 1
ATOM 814 C C . ARG A 1 99 ? 15.061 5.959 0.311 1.00 97.62 99 ARG A C 1
ATOM 816 O O . ARG A 1 99 ? 14.754 6.699 1.247 1.00 97.62 99 ARG A O 1
ATOM 823 N N . ASP A 1 100 ? 15.498 6.422 -0.854 1.00 98.44 100 ASP A N 1
ATOM 824 C CA . ASP A 1 100 ? 15.705 7.845 -1.104 1.00 98.44 100 ASP A CA 1
ATOM 825 C C . ASP A 1 100 ? 14.373 8.606 -1.163 1.00 98.44 100 ASP A C 1
ATOM 827 O O . ASP A 1 100 ? 14.255 9.665 -0.540 1.00 98.44 100 ASP A O 1
ATOM 831 N N . PHE A 1 101 ? 13.328 8.033 -1.772 1.00 97.94 101 PHE A N 1
ATOM 832 C CA . PHE A 1 101 ? 11.961 8.563 -1.712 1.00 97.94 101 PHE A CA 1
ATOM 833 C C . PHE A 1 101 ? 11.457 8.716 -0.266 1.00 97.94 101 PHE A C 1
ATOM 835 O O . PHE A 1 101 ? 10.927 9.772 0.106 1.00 97.94 101 PHE A O 1
ATOM 842 N N . LEU A 1 102 ? 11.643 7.690 0.572 1.00 97.62 102 LEU A N 1
ATOM 843 C CA . LEU A 1 102 ? 11.234 7.718 1.978 1.00 97.62 102 LEU A CA 1
ATOM 844 C C . LEU A 1 102 ? 12.038 8.748 2.777 1.00 97.62 102 LEU A C 1
ATOM 846 O O . LEU A 1 102 ? 11.464 9.504 3.562 1.00 97.62 102 LEU A O 1
ATOM 850 N N . ASN A 1 103 ? 13.351 8.821 2.556 1.00 98.38 103 ASN A N 1
ATOM 851 C CA . ASN A 1 103 ? 14.223 9.773 3.235 1.00 98.38 103 ASN A CA 1
ATOM 852 C C . ASN A 1 103 ? 13.861 11.223 2.880 1.00 98.38 103 ASN A C 1
ATOM 854 O O . ASN A 1 103 ? 13.725 12.061 3.773 1.00 98.38 103 ASN A O 1
ATOM 858 N N . VAL A 1 104 ? 13.632 11.526 1.599 1.00 98.50 104 VAL A N 1
ATOM 859 C CA . VAL A 1 104 ? 13.161 12.854 1.172 1.00 98.50 104 VAL A CA 1
ATOM 860 C C . VAL A 1 104 ? 11.800 13.171 1.800 1.00 98.50 104 VAL A C 1
ATOM 862 O O . VAL A 1 104 ? 11.619 14.242 2.376 1.00 98.50 104 VAL A O 1
ATOM 865 N N . SER A 1 105 ? 10.867 12.217 1.792 1.00 98.06 105 SER A N 1
ATOM 866 C CA . SER A 1 105 ? 9.539 12.406 2.392 1.00 98.06 105 SER A CA 1
ATOM 867 C C . SER A 1 105 ? 9.592 12.691 3.900 1.00 98.06 105 SER A C 1
ATOM 869 O O . SER A 1 105 ? 8.832 13.520 4.407 1.00 98.06 105 SER A O 1
ATOM 871 N N . LEU A 1 106 ? 10.509 12.046 4.626 1.00 97.00 106 LEU A N 1
ATOM 872 C CA . LEU A 1 106 ? 10.734 12.278 6.054 1.00 97.00 106 LEU A CA 1
ATOM 873 C C . LEU A 1 106 ? 11.416 13.625 6.323 1.00 97.00 106 LEU A C 1
ATOM 875 O O . LEU A 1 106 ? 10.964 14.376 7.186 1.00 97.00 106 LEU A O 1
ATOM 879 N N . THR A 1 107 ? 12.487 13.934 5.591 1.00 97.88 107 THR A N 1
ATOM 880 C CA . THR A 1 107 ? 13.281 15.164 5.772 1.00 97.88 107 THR A CA 1
ATOM 881 C C . THR A 1 107 ? 12.498 16.429 5.431 1.00 97.88 107 THR A C 1
ATOM 883 O O . THR A 1 107 ? 12.619 17.428 6.137 1.00 97.88 107 THR A O 1
ATOM 886 N N . GLU A 1 108 ? 11.624 16.380 4.425 1.00 97.75 108 GLU A N 1
ATOM 887 C CA . GLU A 1 108 ? 10.707 17.478 4.092 1.00 97.75 108 GLU A CA 1
ATOM 888 C C . GLU A 1 108 ? 9.478 17.549 5.014 1.00 97.75 108 GLU A C 1
ATOM 890 O O . GLU A 1 108 ? 8.684 18.492 4.941 1.00 97.75 108 GLU A O 1
ATOM 895 N N . GLY A 1 109 ? 9.304 16.563 5.900 1.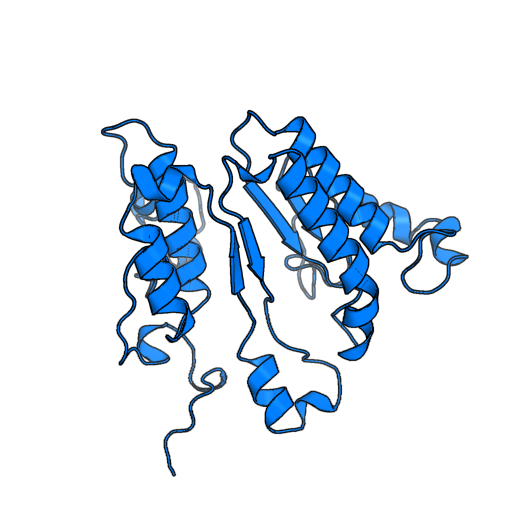00 97.25 109 GLY A N 1
ATOM 896 C CA . GLY A 1 109 ? 8.180 16.497 6.827 1.00 97.25 109 GLY A CA 1
ATOM 897 C C . GLY A 1 109 ? 6.843 16.151 6.167 1.00 97.25 109 GLY A C 1
ATOM 898 O O . GLY A 1 109 ? 5.796 16.452 6.742 1.00 97.25 109 GLY A O 1
ATOM 899 N N . LEU A 1 110 ? 6.849 15.506 4.995 1.00 97.38 110 LEU A N 1
ATOM 900 C CA . LEU A 1 110 ? 5.636 15.128 4.253 1.00 97.38 110 LEU A CA 1
ATOM 901 C C . LEU A 1 110 ? 4.793 14.080 4.998 1.00 97.38 110 LEU A C 1
ATOM 903 O O . LEU A 1 110 ? 3.588 13.975 4.780 1.00 97.38 110 LEU A O 1
ATOM 907 N N . PHE A 1 111 ? 5.402 13.335 5.924 1.00 96.44 111 PHE A N 1
ATOM 908 C CA . PHE A 1 111 ? 4.716 12.356 6.775 1.00 96.44 111 PHE A CA 1
ATOM 909 C C . PHE A 1 111 ? 4.298 12.908 8.149 1.00 96.44 111 PHE A C 1
ATOM 911 O O . PHE A 1 111 ? 3.693 12.195 8.945 1.00 96.44 111 PHE A O 1
ATOM 918 N N . ASN A 1 112 ? 4.543 14.190 8.449 1.00 95.50 112 ASN A N 1
ATOM 919 C CA . ASN A 1 112 ? 4.251 14.763 9.774 1.00 95.50 112 ASN A CA 1
ATOM 920 C C . ASN A 1 112 ? 2.757 14.802 10.134 1.00 95.50 112 ASN A C 1
ATOM 922 O O . ASN A 1 112 ? 2.412 15.053 11.289 1.00 95.50 112 ASN A O 1
ATOM 926 N N . ARG A 1 113 ? 1.861 14.591 9.168 1.00 94.06 113 ARG A N 1
ATOM 927 C CA . ARG A 1 113 ? 0.402 14.579 9.357 1.00 94.06 113 ARG A CA 1
ATOM 928 C C . ARG A 1 113 ? -0.267 13.370 8.700 1.00 94.06 113 ARG A C 1
ATOM 930 O O . ARG A 1 113 ? -1.485 13.352 8.573 1.00 94.06 113 ARG A O 1
ATOM 937 N N . THR A 1 114 ? 0.521 12.368 8.320 1.00 95.00 114 THR A N 1
ATOM 938 C CA . THR A 1 114 ? 0.072 11.245 7.496 1.00 95.00 114 THR A CA 1
ATOM 939 C C . THR A 1 114 ? 0.473 9.938 8.158 1.00 95.00 114 THR A C 1
ATOM 941 O O . THR A 1 114 ? 1.637 9.749 8.498 1.00 95.00 114 THR A O 1
ATOM 944 N N . VAL A 1 115 ? -0.484 9.028 8.327 1.00 96.62 115 VAL A N 1
ATOM 945 C CA . VAL A 1 115 ? -0.183 7.624 8.624 1.00 96.62 115 VAL A CA 1
ATOM 946 C C . VAL A 1 115 ? 0.166 6.950 7.301 1.00 96.62 115 VAL A C 1
ATOM 948 O O . VAL A 1 115 ? -0.654 6.951 6.386 1.00 96.62 115 VAL A O 1
ATOM 951 N N . VAL A 1 116 ? 1.382 6.419 7.182 1.00 97.25 116 VAL A N 1
ATOM 952 C CA . VAL A 1 116 ? 1.863 5.774 5.950 1.00 97.25 116 VAL A CA 1
ATOM 953 C C . VAL A 1 116 ? 1.985 4.283 6.189 1.00 97.25 116 VAL A C 1
ATOM 955 O O . VAL A 1 116 ? 2.630 3.867 7.149 1.00 97.25 116 VAL A O 1
ATOM 958 N N . LEU A 1 117 ? 1.384 3.487 5.309 1.00 97.38 117 LEU A N 1
ATOM 959 C CA . LEU A 1 117 ? 1.566 2.043 5.275 1.00 97.38 117 LEU A CA 1
ATOM 960 C C . LEU A 1 117 ? 2.384 1.701 4.029 1.00 97.38 117 LEU A C 1
ATOM 962 O O . LEU A 1 117 ? 2.032 2.114 2.927 1.00 97.38 117 LEU A O 1
ATOM 966 N N . ILE A 1 118 ? 3.466 0.954 4.217 1.00 95.94 118 ILE A N 1
ATOM 967 C CA . ILE A 1 118 ? 4.263 0.352 3.147 1.00 95.94 118 ILE A CA 1
ATOM 968 C C . ILE A 1 118 ? 4.022 -1.145 3.256 1.00 95.94 118 ILE A C 1
ATOM 970 O O . ILE A 1 118 ? 4.354 -1.736 4.285 1.00 95.94 118 ILE A O 1
ATOM 974 N N . LEU A 1 119 ? 3.395 -1.741 2.249 1.00 94.81 119 LEU A N 1
ATOM 975 C CA . LEU A 1 119 ? 2.926 -3.117 2.331 1.00 94.81 119 LEU A CA 1
ATOM 976 C C . LEU A 1 119 ? 3.053 -3.864 1.009 1.00 94.81 119 LEU A C 1
ATOM 978 O O . LEU A 1 119 ? 3.031 -3.243 -0.051 1.00 94.81 119 LEU A O 1
ATOM 982 N N . GLY A 1 120 ? 3.155 -5.188 1.109 1.00 92.69 120 GLY A N 1
ATOM 983 C CA . GLY A 1 120 ? 2.875 -6.106 0.007 1.00 92.69 120 GLY A CA 1
ATOM 984 C C . GLY A 1 120 ? 1.430 -6.598 0.077 1.00 92.69 120 GLY A C 1
ATOM 985 O O . GLY A 1 120 ? 0.831 -6.638 1.151 1.00 92.69 120 GLY A O 1
ATOM 986 N N . ASP A 1 121 ? 0.860 -6.970 -1.059 1.00 90.44 121 ASP A N 1
ATOM 987 C CA . ASP A 1 121 ? -0.426 -7.665 -1.138 1.00 90.44 121 ASP A CA 1
ATOM 988 C C . ASP A 1 121 ? -0.256 -9.192 -1.023 1.00 90.44 121 ASP A C 1
ATOM 990 O O . ASP A 1 121 ? -1.122 -9.867 -0.468 1.00 90.44 121 ASP A O 1
ATOM 994 N N . HIS A 1 122 ? 0.880 -9.718 -1.488 1.00 92.81 122 HIS A N 1
ATOM 995 C CA . HIS A 1 122 ? 1.322 -11.109 -1.355 1.00 92.81 122 HIS A CA 1
ATOM 996 C C . HIS A 1 122 ? 2.859 -11.219 -1.492 1.00 92.81 122 HIS A C 1
ATOM 998 O O . HIS A 1 122 ? 3.525 -10.252 -1.867 1.00 92.81 122 HIS A O 1
ATOM 1004 N N . GLY A 1 123 ? 3.442 -12.393 -1.219 1.00 91.06 123 GLY A N 1
ATOM 1005 C CA . GLY A 1 123 ? 4.823 -12.725 -1.632 1.00 91.06 123 GLY A CA 1
ATOM 1006 C C . GLY A 1 123 ? 4.899 -13.198 -3.088 1.00 91.06 123 GLY A C 1
ATOM 1007 O O . GLY A 1 123 ? 3.884 -13.245 -3.770 1.00 91.06 123 GLY A O 1
ATOM 1008 N N . ASN A 1 124 ? 6.066 -13.557 -3.630 1.00 90.88 124 ASN A N 1
ATOM 1009 C CA . ASN A 1 124 ? 6.137 -13.882 -5.063 1.00 90.88 124 ASN A CA 1
ATOM 1010 C C . ASN A 1 124 ? 5.309 -15.144 -5.424 1.00 90.88 124 ASN A C 1
ATOM 1012 O O . ASN A 1 124 ? 5.531 -16.233 -4.894 1.00 90.88 124 ASN A O 1
ATOM 1016 N N . ARG A 1 125 ? 4.348 -14.992 -6.350 1.00 88.19 125 ARG A N 1
ATOM 1017 C CA . ARG A 1 125 ? 3.413 -16.054 -6.777 1.00 88.19 125 ARG A CA 1
ATOM 1018 C C . ARG A 1 125 ? 3.805 -16.762 -8.074 1.00 88.19 125 ARG A C 1
ATOM 1020 O O . ARG A 1 125 ? 3.174 -17.768 -8.422 1.00 88.19 125 ARG A O 1
ATOM 1027 N N . ILE A 1 126 ? 4.785 -16.215 -8.785 1.00 89.50 126 ILE A N 1
ATOM 1028 C CA . ILE A 1 126 ? 5.107 -16.532 -10.179 1.00 89.50 126 ILE A CA 1
ATOM 1029 C C . ILE A 1 126 ? 6.440 -17.284 -10.280 1.00 89.50 126 ILE A C 1
ATOM 1031 O O . ILE A 1 126 ? 6.540 -18.279 -10.996 1.00 89.50 126 ILE A O 1
ATOM 1035 N N . ASP A 1 127 ? 7.441 -16.841 -9.528 1.00 92.19 127 ASP A N 1
ATOM 1036 C CA . ASP A 1 127 ? 8.803 -17.364 -9.511 1.00 92.19 127 ASP A CA 1
ATOM 1037 C C . ASP A 1 127 ? 8.851 -18.790 -8.904 1.00 92.19 127 ASP A C 1
ATOM 1039 O O . ASP A 1 127 ? 8.171 -19.064 -7.903 1.00 92.19 127 ASP A O 1
ATOM 1043 N N . PRO A 1 128 ? 9.661 -19.720 -9.462 1.00 93.69 128 PRO A N 1
ATOM 1044 C CA . PRO A 1 128 ? 9.880 -21.060 -8.913 1.00 93.69 128 PRO A CA 1
ATOM 1045 C C . PRO A 1 128 ? 10.183 -21.147 -7.411 1.00 93.69 128 PRO A C 1
ATOM 1047 O O . PRO A 1 128 ? 9.931 -22.202 -6.822 1.00 93.69 128 PRO A O 1
ATOM 1050 N N . ILE A 1 129 ? 10.674 -20.078 -6.766 1.00 91.00 129 ILE A N 1
ATOM 1051 C CA . ILE A 1 129 ? 10.858 -20.041 -5.303 1.00 91.00 129 ILE A CA 1
ATOM 1052 C C . ILE A 1 129 ? 9.589 -20.439 -4.536 1.00 91.00 129 ILE A C 1
ATOM 1054 O O . ILE A 1 129 ? 9.687 -21.085 -3.491 1.00 91.00 129 ILE A O 1
ATOM 1058 N N . ARG A 1 130 ? 8.399 -20.158 -5.081 1.00 92.38 130 ARG A N 1
ATOM 1059 C CA . ARG A 1 130 ? 7.103 -20.526 -4.493 1.00 92.38 130 ARG A CA 1
ATOM 1060 C C . ARG A 1 130 ? 6.931 -22.034 -4.264 1.00 92.38 130 ARG A C 1
ATOM 1062 O O . ARG A 1 130 ? 6.125 -22.440 -3.433 1.00 92.38 130 ARG A O 1
ATOM 1069 N N . LEU A 1 131 ? 7.668 -22.879 -4.988 1.00 92.50 131 LEU A N 1
ATOM 1070 C CA . LEU A 1 131 ? 7.632 -24.336 -4.808 1.00 92.50 131 LEU A CA 1
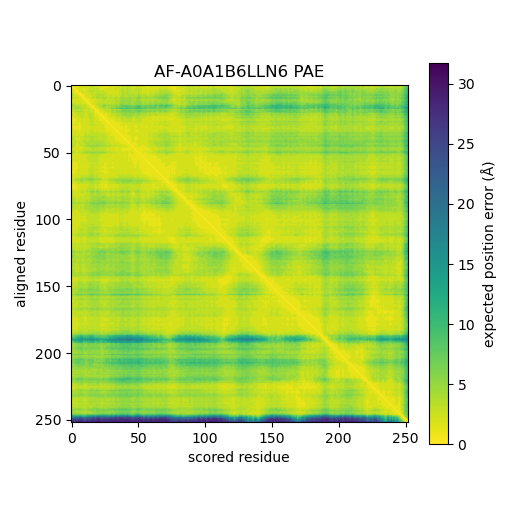ATOM 1071 C C . LEU A 1 131 ? 8.360 -24.802 -3.535 1.00 92.50 131 LEU A C 1
ATOM 1073 O O . LEU A 1 131 ? 8.190 -25.949 -3.124 1.00 92.50 131 LEU A O 1
ATOM 1077 N N . THR A 1 132 ? 9.161 -23.932 -2.917 1.00 93.25 132 THR A N 1
ATOM 1078 C CA . THR A 1 132 ? 9.856 -24.194 -1.650 1.00 93.25 132 THR A CA 1
ATOM 1079 C C . THR A 1 132 ? 8.968 -23.869 -0.448 1.00 93.25 132 THR A C 1
ATOM 1081 O O . THR A 1 132 ? 8.019 -23.092 -0.557 1.00 93.25 132 THR A O 1
ATOM 1084 N N . ASP A 1 133 ? 9.291 -24.412 0.728 1.00 91.38 133 ASP A N 1
ATOM 1085 C CA . ASP A 1 133 ? 8.542 -24.115 1.959 1.00 91.38 133 ASP A CA 1
ATOM 1086 C C . ASP A 1 133 ? 8.608 -22.631 2.332 1.00 91.38 133 ASP A C 1
ATOM 1088 O O . ASP A 1 133 ? 7.588 -22.026 2.657 1.00 91.38 133 ASP A O 1
ATOM 1092 N N . VAL A 1 134 ? 9.785 -22.014 2.188 1.00 91.75 134 VAL A N 1
ATOM 1093 C CA . VAL A 1 134 ? 9.974 -20.577 2.435 1.00 91.75 134 VAL A CA 1
ATOM 1094 C C . VAL A 1 134 ? 9.137 -19.745 1.466 1.00 91.75 134 VAL A C 1
ATOM 1096 O O . VAL A 1 134 ? 8.422 -18.849 1.901 1.00 91.75 134 VAL A O 1
ATOM 1099 N N . GLY A 1 135 ? 9.142 -20.074 0.171 1.00 92.38 135 GLY A N 1
ATOM 1100 C CA . GLY A 1 135 ? 8.343 -19.349 -0.818 1.00 92.38 135 GLY A CA 1
ATOM 1101 C C . GLY A 1 135 ? 6.834 -19.465 -0.583 1.00 92.38 135 GLY A C 1
ATOM 1102 O O . GLY A 1 135 ? 6.110 -18.496 -0.793 1.00 92.38 135 GLY A O 1
ATOM 1103 N N . ARG A 1 136 ? 6.342 -20.615 -0.094 1.00 90.00 136 ARG A N 1
ATOM 1104 C CA . ARG A 1 136 ? 4.927 -20.778 0.300 1.00 90.00 136 ARG A CA 1
ATOM 1105 C C . ARG A 1 136 ? 4.546 -19.921 1.503 1.00 90.00 136 ARG A C 1
ATOM 1107 O O . ARG A 1 136 ? 3.429 -19.405 1.548 1.00 90.00 136 ARG A O 1
ATOM 1114 N N . ILE A 1 137 ? 5.454 -19.789 2.466 1.00 91.94 137 ILE A N 1
ATOM 1115 C CA . ILE A 1 137 ? 5.282 -18.904 3.618 1.00 91.94 137 ILE A CA 1
ATOM 1116 C C . ILE A 1 137 ? 5.261 -17.445 3.148 1.00 91.94 137 ILE A C 1
ATOM 1118 O O . ILE A 1 137 ? 4.335 -16.716 3.495 1.00 91.94 137 ILE A O 1
ATOM 1122 N N . GLU A 1 138 ? 6.223 -17.029 2.322 1.00 91.44 138 GLU A N 1
ATOM 1123 C CA . GLU A 1 138 ? 6.299 -15.657 1.809 1.00 91.44 138 GLU A CA 1
ATOM 1124 C C . GLU A 1 138 ? 5.076 -15.273 0.966 1.00 91.44 138 GLU A C 1
ATOM 1126 O O . GLU A 1 138 ? 4.525 -14.196 1.184 1.00 91.44 138 GLU A O 1
AT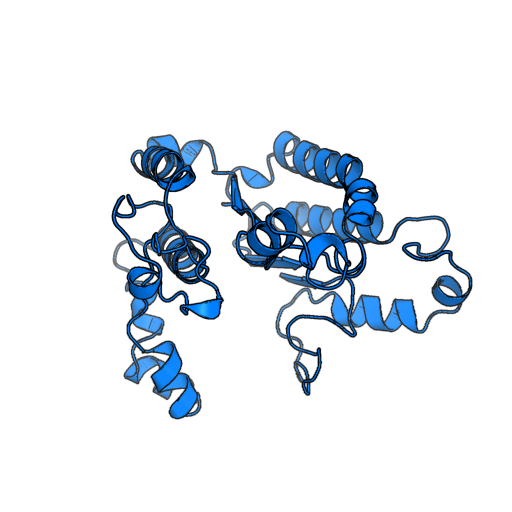OM 1131 N N . ASP A 1 139 ? 4.593 -16.153 0.074 1.00 91.50 139 ASP A N 1
ATOM 1132 C CA . ASP A 1 139 ? 3.356 -15.964 -0.718 1.00 91.50 139 ASP A CA 1
ATOM 1133 C C . ASP A 1 139 ? 2.183 -15.509 0.173 1.00 91.50 139 ASP A C 1
ATOM 1135 O O . ASP A 1 139 ? 1.445 -14.582 -0.160 1.00 91.50 139 ASP A O 1
ATOM 1139 N N . ARG A 1 140 ? 2.068 -16.110 1.362 1.00 92.12 140 ARG A N 1
ATOM 1140 C CA . ARG A 1 140 ? 0.939 -15.943 2.285 1.00 92.12 140 ARG A CA 1
ATOM 1141 C C . ARG A 1 140 ? 1.195 -14.969 3.440 1.00 92.12 140 ARG A C 1
ATOM 1143 O O . ARG A 1 140 ? 0.261 -14.667 4.179 1.00 92.12 140 ARG A O 1
ATOM 1150 N N . MET A 1 141 ? 2.425 -14.484 3.615 1.00 91.81 141 MET A N 1
ATOM 1151 C CA . MET A 1 141 ? 2.807 -13.565 4.697 1.00 91.81 141 MET A CA 1
ATOM 1152 C C . MET A 1 141 ? 3.404 -12.262 4.155 1.00 91.81 141 MET A C 1
ATOM 1154 O O . MET A 1 141 ? 4.597 -12.001 4.343 1.00 91.81 141 MET A O 1
ATOM 1158 N N . PRO A 1 142 ? 2.601 -11.404 3.503 1.00 92.25 142 PRO A N 1
ATOM 1159 C CA . PRO A 1 142 ? 3.085 -10.100 3.088 1.00 92.25 142 PRO A CA 1
ATOM 1160 C C . PRO A 1 142 ? 3.441 -9.217 4.292 1.00 92.25 142 PRO A C 1
ATOM 1162 O O . PRO A 1 142 ? 2.804 -9.247 5.348 1.00 92.25 142 PRO A O 1
ATOM 1165 N N . MET A 1 143 ? 4.459 -8.378 4.112 1.00 91.94 143 MET A N 1
ATOM 1166 C CA . MET A 1 143 ? 4.891 -7.407 5.115 1.00 91.94 143 MET A CA 1
ATOM 1167 C C . MET A 1 143 ? 3.966 -6.183 5.135 1.00 91.94 143 MET A C 1
ATOM 1169 O O . MET A 1 143 ? 3.556 -5.696 4.084 1.00 91.94 143 MET A O 1
ATOM 1173 N N . VAL A 1 144 ? 3.750 -5.610 6.325 1.00 95.44 144 VAL A N 1
ATOM 1174 C CA . VAL A 1 144 ? 3.245 -4.240 6.503 1.00 95.44 144 VAL A CA 1
ATOM 1175 C C . VAL A 1 144 ? 4.172 -3.472 7.446 1.00 95.44 144 VAL A C 1
ATOM 1177 O O . VAL A 1 144 ? 4.411 -3.887 8.577 1.00 95.44 144 VAL A O 1
ATOM 1180 N N . SER A 1 145 ? 4.665 -2.323 6.997 1.00 96.00 145 SER A N 1
ATOM 1181 C CA . SER A 1 145 ? 5.389 -1.342 7.808 1.00 96.00 145 SER A CA 1
ATOM 1182 C C . SER A 1 145 ? 4.555 -0.076 7.960 1.00 96.00 145 SER A C 1
ATOM 1184 O O . SER A 1 145 ? 3.979 0.410 6.989 1.00 96.00 145 SER A O 1
ATOM 1186 N N . VAL A 1 146 ? 4.504 0.479 9.173 1.00 97.19 146 VAL A N 1
ATOM 1187 C CA . VAL A 1 146 ? 3.691 1.663 9.487 1.00 97.19 146 VAL A CA 1
ATOM 1188 C C . VAL A 1 146 ? 4.583 2.810 9.952 1.00 97.19 146 VAL A C 1
ATOM 1190 O O . VAL A 1 146 ? 5.318 2.676 10.930 1.00 97.19 146 VAL A O 1
ATOM 1193 N N . VAL A 1 147 ? 4.482 3.961 9.288 1.00 96.31 147 VAL A N 1
ATOM 1194 C CA . VAL A 1 147 ? 5.092 5.222 9.730 1.00 96.31 147 VAL A CA 1
ATOM 1195 C C . VAL A 1 147 ? 4.009 6.093 10.355 1.00 96.31 147 VAL A C 1
ATOM 1197 O O . VAL A 1 147 ? 3.021 6.441 9.707 1.00 96.31 147 VAL A O 1
ATOM 1200 N N . MET A 1 148 ? 4.211 6.449 11.624 1.00 95.75 148 MET A N 1
ATOM 1201 C CA . MET A 1 148 ? 3.273 7.252 12.405 1.00 95.75 148 MET A CA 1
ATOM 1202 C C . MET A 1 148 ? 3.784 8.681 12.602 1.00 95.75 148 MET A C 1
ATOM 1204 O O . MET A 1 148 ? 4.963 8.871 12.925 1.00 95.75 148 MET A O 1
ATOM 1208 N N . PRO A 1 149 ? 2.914 9.699 12.500 1.00 95.62 149 PRO A N 1
ATOM 1209 C CA . PRO A 1 149 ? 3.277 11.055 12.879 1.00 95.62 149 PRO A CA 1
ATOM 1210 C C . PRO A 1 149 ? 3.670 11.162 14.358 1.00 95.62 149 PRO A C 1
ATOM 1212 O O . PRO A 1 149 ? 2.935 10.718 15.232 1.00 95.62 149 PRO A O 1
ATOM 1215 N N . LYS A 1 150 ? 4.778 11.843 14.678 1.00 93.88 150 LYS A N 1
ATOM 1216 C CA . LYS A 1 150 ? 5.290 11.940 16.067 1.00 93.88 150 LYS A CA 1
ATOM 1217 C C . LYS A 1 150 ? 4.279 12.492 17.080 1.00 93.88 150 LYS A C 1
ATOM 1219 O O . LYS A 1 150 ? 4.343 12.168 18.262 1.00 93.88 150 LYS A O 1
ATOM 1224 N N . TRP A 1 151 ? 3.355 13.347 16.645 1.00 94.62 151 TRP A N 1
ATOM 1225 C CA . TRP A 1 151 ? 2.347 13.929 17.533 1.00 94.62 151 TRP A CA 1
ATOM 1226 C C . TRP A 1 151 ? 1.321 12.900 18.029 1.00 94.62 151 TRP A C 1
ATOM 1228 O O . TRP A 1 151 ? 0.723 13.125 19.084 1.00 94.62 151 TRP A O 1
ATOM 1238 N N . THR A 1 152 ? 1.138 11.763 17.339 1.00 95.31 152 THR A N 1
ATOM 1239 C CA . THR A 1 152 ? 0.182 10.730 17.770 1.00 95.31 152 THR A CA 1
ATOM 1240 C C . THR A 1 152 ? 0.586 10.113 19.100 1.00 95.31 152 THR A C 1
ATOM 1242 O O . THR A 1 152 ? -0.281 9.692 19.844 1.00 95.31 152 THR A O 1
ATOM 1245 N N . GLU A 1 153 ? 1.870 10.122 19.464 1.00 93.19 153 GLU A N 1
ATOM 1246 C CA . GLU A 1 153 ? 2.329 9.635 20.773 1.00 93.19 153 GLU A CA 1
ATOM 1247 C C . GLU A 1 153 ? 1.770 10.461 21.939 1.00 93.19 153 GLU A C 1
ATOM 1249 O O . GLU A 1 153 ? 1.592 9.943 23.037 1.00 93.19 153 GLU A O 1
ATOM 1254 N N . LYS A 1 154 ? 1.469 11.745 21.702 1.00 95.25 154 LYS A N 1
ATOM 1255 C CA . LYS A 1 154 ? 0.902 12.642 22.717 1.00 95.25 154 LYS A CA 1
ATOM 1256 C C . LYS A 1 154 ? -0.620 12.575 22.762 1.00 95.25 154 LYS A C 1
ATOM 1258 O O . LYS A 1 154 ? -1.197 12.609 23.840 1.00 95.25 154 LYS A O 1
ATOM 1263 N N . ILE A 1 155 ? -1.260 12.522 21.594 1.00 95.06 155 ILE A N 1
ATOM 1264 C CA . ILE A 1 155 ? -2.726 12.580 21.474 1.00 95.06 155 ILE A CA 1
ATOM 1265 C C . ILE A 1 155 ? -3.363 11.190 21.610 1.00 95.06 155 ILE A C 1
ATOM 1267 O O . ILE A 1 155 ? -4.449 11.056 22.165 1.00 95.06 155 ILE A O 1
ATOM 1271 N N . TYR A 1 156 ? -2.662 10.152 21.156 1.00 94.62 156 TYR A N 1
ATOM 1272 C CA . TYR A 1 156 ? -3.106 8.760 21.133 1.00 94.62 156 TYR A CA 1
ATOM 1273 C C . TYR A 1 156 ? -2.017 7.829 21.703 1.00 94.62 156 TYR A C 1
ATOM 1275 O O . TYR A 1 156 ? -1.460 6.997 20.980 1.00 94.62 156 TYR A O 1
ATOM 1283 N N . PRO A 1 157 ? -1.690 7.938 23.004 1.00 92.69 157 PRO A N 1
ATOM 1284 C CA . PRO A 1 157 ? -0.535 7.255 23.599 1.00 92.69 157 PRO A CA 1
ATOM 1285 C C . PRO A 1 157 ? -0.557 5.722 23.445 1.00 92.69 157 PRO A C 1
ATOM 1287 O O . PRO A 1 157 ? 0.500 5.101 23.368 1.00 92.69 157 PRO A O 1
ATOM 1290 N N . GLY A 1 158 ? -1.739 5.106 23.319 1.00 95.69 158 GLY A N 1
ATOM 1291 C CA . GLY A 1 158 ? -1.877 3.658 23.117 1.00 95.69 158 GLY A CA 1
ATOM 1292 C C . GLY A 1 158 ? -1.565 3.160 21.699 1.00 95.69 158 GLY A C 1
ATOM 1293 O O . GLY A 1 158 ? -1.305 1.972 21.522 1.00 95.69 158 GLY A O 1
ATOM 1294 N N . TRP A 1 159 ? -1.557 4.032 20.683 1.00 96.56 159 TRP A N 1
ATOM 1295 C CA . TRP A 1 159 ? -1.398 3.611 19.282 1.00 96.56 159 TRP A CA 1
ATOM 1296 C C . TRP A 1 159 ? -0.031 2.979 19.016 1.00 96.56 159 TRP A C 1
ATOM 1298 O O . TRP A 1 159 ? 0.057 1.918 18.401 1.00 96.56 159 TRP A O 1
ATOM 1308 N N . ARG A 1 160 ? 1.045 3.609 19.506 1.00 95.19 160 ARG A N 1
ATOM 1309 C CA . ARG A 1 160 ? 2.416 3.108 19.322 1.00 95.19 160 ARG A CA 1
ATOM 1310 C C . ARG A 1 160 ? 2.630 1.773 20.034 1.00 95.19 160 ARG A C 1
ATOM 1312 O O . ARG A 1 160 ? 3.252 0.877 19.473 1.00 95.19 160 ARG A O 1
ATOM 1319 N N . GLU A 1 161 ? 2.105 1.639 21.247 1.00 96.06 161 GLU A N 1
ATOM 1320 C CA . GLU A 1 161 ? 2.207 0.406 22.028 1.00 96.06 161 GLU A CA 1
ATOM 1321 C C . GLU A 1 161 ? 1.441 -0.745 21.359 1.00 96.06 161 GLU A C 1
ATOM 1323 O O . GLU A 1 161 ? 1.960 -1.857 21.250 1.00 96.06 161 GLU A O 1
ATOM 1328 N N . ALA A 1 162 ? 0.228 -0.477 20.864 1.00 97.69 162 ALA A N 1
ATOM 1329 C CA . ALA A 1 162 ? -0.561 -1.454 20.124 1.00 97.69 162 ALA A CA 1
ATOM 1330 C C . ALA A 1 162 ? 0.163 -1.919 18.853 1.00 97.69 162 ALA A C 1
ATOM 1332 O O . ALA A 1 162 ? 0.319 -3.122 18.665 1.00 97.69 162 ALA A O 1
ATOM 1333 N N . LEU A 1 163 ? 0.701 -0.993 18.048 1.00 96.81 163 LEU A N 1
ATOM 1334 C CA . LEU A 1 163 ? 1.507 -1.326 16.867 1.00 96.81 163 LEU A CA 1
ATOM 1335 C C . LEU A 1 163 ? 2.706 -2.217 17.217 1.00 96.81 163 LEU A C 1
ATOM 1337 O O . LEU A 1 163 ? 2.941 -3.231 16.562 1.00 96.81 163 LEU A O 1
ATOM 1341 N N . GLN A 1 164 ? 3.445 -1.876 18.276 1.00 96.12 164 GLN A N 1
ATOM 1342 C CA . GLN A 1 164 ? 4.597 -2.665 18.719 1.00 96.12 164 GLN A CA 1
ATOM 1343 C C . GLN A 1 164 ? 4.192 -4.080 19.141 1.00 96.12 164 GLN A C 1
ATOM 1345 O O . GLN A 1 164 ? 4.857 -5.044 18.763 1.00 96.12 164 GLN A O 1
ATOM 1350 N N . LYS A 1 165 ? 3.085 -4.227 19.876 1.00 97.19 165 LYS A N 1
ATOM 1351 C CA . LYS A 1 165 ? 2.539 -5.539 20.256 1.00 97.19 165 LYS A CA 1
ATOM 1352 C C . LYS A 1 165 ? 2.087 -6.335 19.033 1.00 97.19 165 LYS A C 1
ATOM 1354 O O . LYS A 1 165 ? 2.401 -7.517 18.928 1.00 97.19 165 LYS A O 1
ATOM 1359 N N . ASN A 1 166 ? 1.385 -5.682 18.113 1.00 97.25 166 ASN A N 1
ATOM 1360 C CA . ASN A 1 166 ? 0.802 -6.307 16.932 1.00 97.25 166 ASN A CA 1
ATOM 1361 C C . ASN A 1 166 ? 1.850 -6.729 15.895 1.00 97.25 166 ASN A C 1
ATOM 1363 O O . ASN A 1 166 ? 1.583 -7.650 15.136 1.00 97.25 166 ASN A O 1
ATOM 1367 N N . SER A 1 167 ? 3.063 -6.158 15.917 1.00 95.75 167 SER A N 1
ATOM 1368 C CA . SER A 1 167 ? 4.169 -6.591 15.040 1.00 95.75 167 SER A CA 1
ATOM 1369 C C . SER A 1 167 ? 4.587 -8.060 15.217 1.00 95.75 167 SER A C 1
ATOM 1371 O O . SER A 1 167 ? 5.341 -8.589 14.408 1.00 95.75 167 SER A O 1
ATOM 1373 N N . LYS A 1 168 ? 4.101 -8.724 16.274 1.00 94.75 168 LYS A N 1
ATOM 1374 C CA . LYS A 1 168 ? 4.347 -10.139 16.587 1.00 94.75 168 LYS A CA 1
ATOM 1375 C C . LYS A 1 168 ? 3.051 -10.956 16.676 1.00 94.75 168 LYS A C 1
ATOM 1377 O O . LYS A 1 168 ? 3.010 -11.947 17.401 1.00 94.75 168 LYS A O 1
ATOM 1382 N N . ARG A 1 169 ? 1.966 -10.498 16.046 1.00 95.00 169 ARG A N 1
ATOM 1383 C CA . ARG A 1 169 ? 0.635 -11.124 16.118 1.00 95.00 169 ARG A CA 1
ATOM 1384 C C . ARG A 1 169 ? 0.053 -11.325 14.726 1.00 95.00 169 ARG A C 1
ATOM 1386 O O . ARG A 1 169 ? 0.446 -10.639 13.788 1.00 95.00 169 ARG A O 1
ATOM 1393 N N . LEU A 1 170 ? -0.895 -12.254 14.614 1.00 94.88 170 LEU A N 1
ATOM 1394 C CA . LEU A 1 170 ? -1.579 -12.539 13.357 1.00 94.88 170 LEU A CA 1
ATOM 1395 C C . LEU A 1 170 ? -2.513 -11.383 12.972 1.00 94.88 170 LEU A C 1
ATOM 1397 O O . LEU A 1 170 ? -3.460 -11.046 13.693 1.00 94.88 170 LEU A O 1
ATOM 1401 N N . LEU A 1 171 ? -2.234 -10.801 11.810 1.00 95.38 171 LEU A N 1
ATOM 1402 C CA . LEU A 1 171 ? -2.990 -9.715 11.198 1.00 95.38 171 LEU A CA 1
ATOM 1403 C C . LEU A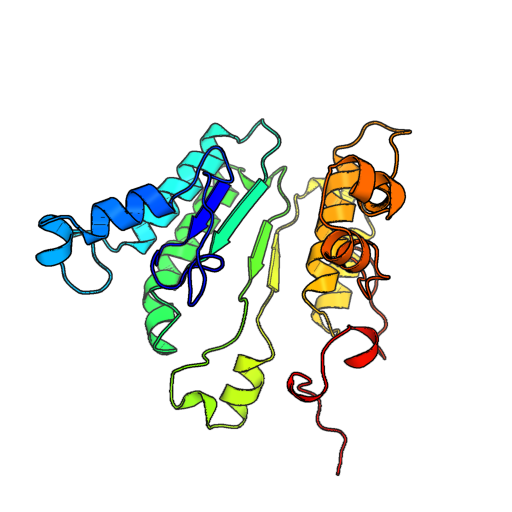 1 171 ? -3.533 -10.159 9.838 1.00 95.38 171 LEU A C 1
ATOM 1405 O O . LEU A 1 171 ? -3.061 -11.125 9.245 1.00 95.38 171 LEU A O 1
ATOM 1409 N N . SER A 1 172 ? -4.520 -9.427 9.341 1.00 94.94 172 SER A N 1
ATOM 1410 C CA . SER A 1 172 ? -5.161 -9.629 8.044 1.00 94.94 172 SER A CA 1
ATOM 1411 C C . SER A 1 172 ? -5.401 -8.289 7.348 1.00 94.94 172 SER A C 1
ATOM 1413 O O . SER A 1 172 ? -5.348 -7.223 7.968 1.00 94.94 172 SER A O 1
ATOM 1415 N N . SER A 1 173 ? -5.758 -8.323 6.066 1.00 94.12 173 SER A N 1
ATOM 1416 C CA . SER A 1 173 ? -6.151 -7.117 5.327 1.00 94.12 173 SER A CA 1
ATOM 1417 C C . SER A 1 173 ? -7.399 -6.433 5.909 1.00 94.12 173 SER A C 1
ATOM 1419 O O . SER A 1 173 ? -7.549 -5.221 5.761 1.00 94.12 173 SER A O 1
ATOM 1421 N N . TYR A 1 174 ? -8.261 -7.158 6.637 1.00 95.50 174 TYR A N 1
ATOM 1422 C CA . TYR A 1 174 ? -9.384 -6.552 7.364 1.00 95.50 174 TYR A CA 1
ATOM 1423 C C . TYR A 1 174 ? -8.899 -5.588 8.453 1.00 95.50 174 TYR A C 1
ATOM 1425 O O . TYR A 1 174 ? -9.482 -4.528 8.659 1.00 95.50 174 TYR A O 1
ATOM 1433 N N . ASP A 1 175 ? -7.784 -5.896 9.111 1.00 97.62 175 ASP A N 1
ATOM 1434 C CA . ASP A 1 175 ? -7.217 -5.035 10.150 1.00 97.62 175 ASP A CA 1
ATOM 1435 C C . ASP A 1 175 ? -6.664 -3.725 9.568 1.00 97.62 175 ASP A C 1
ATOM 1437 O O . ASP A 1 175 ? -6.745 -2.678 10.215 1.00 97.62 175 ASP A O 1
ATOM 1441 N N . ILE A 1 176 ? -6.178 -3.747 8.320 1.00 96.81 176 ILE A N 1
ATOM 1442 C CA . ILE A 1 176 ? -5.807 -2.533 7.575 1.00 96.81 176 ILE A CA 1
ATOM 1443 C C . ILE A 1 176 ? -7.047 -1.654 7.366 1.00 96.81 176 ILE A C 1
ATOM 1445 O O . ILE A 1 176 ? -7.004 -0.458 7.658 1.00 96.81 176 ILE A O 1
ATOM 1449 N N . HIS A 1 177 ? -8.170 -2.242 6.939 1.00 95.56 177 HIS A N 1
ATOM 1450 C CA . HIS A 1 177 ? -9.438 -1.519 6.800 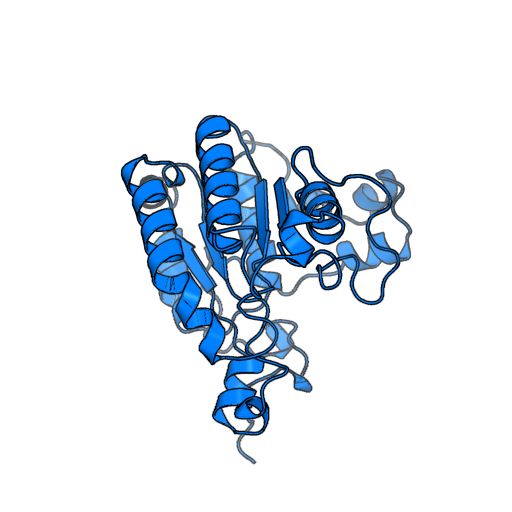1.00 95.56 177 HIS A CA 1
ATOM 1451 C C . HIS A 1 177 ? -9.896 -0.904 8.134 1.00 95.56 177 HIS A C 1
ATOM 1453 O O . HIS A 1 177 ? -10.138 0.304 8.206 1.00 95.56 177 HIS A O 1
ATOM 1459 N N . GLY A 1 178 ? -9.905 -1.683 9.221 1.00 95.88 178 GLY A N 1
ATOM 1460 C CA . GLY A 1 178 ? -10.229 -1.175 10.559 1.00 95.88 178 GLY A CA 1
ATOM 1461 C C . GLY A 1 178 ? -9.295 -0.048 11.022 1.00 95.88 178 GLY A C 1
ATOM 1462 O O . GLY A 1 178 ? -9.732 0.892 11.692 1.00 95.88 178 GLY A O 1
ATOM 1463 N N . THR A 1 179 ? -8.022 -0.099 10.619 1.00 97.06 179 THR A N 1
ATOM 1464 C CA . THR A 1 179 ? -7.035 0.962 10.871 1.00 97.06 179 THR A CA 1
ATOM 1465 C C . THR A 1 179 ? -7.369 2.233 10.091 1.00 97.06 179 THR A C 1
ATOM 1467 O O . THR A 1 179 ? -7.323 3.322 10.663 1.00 97.06 179 THR A O 1
ATOM 1470 N N . PHE A 1 180 ? -7.770 2.131 8.818 1.00 96.12 180 PHE A N 1
ATOM 1471 C CA . PHE A 1 180 ? -8.215 3.290 8.034 1.00 96.12 180 PHE A CA 1
ATOM 1472 C C . PHE A 1 180 ? -9.433 3.976 8.653 1.00 96.12 180 PHE A C 1
ATOM 1474 O O . PHE A 1 180 ? -9.481 5.206 8.686 1.00 96.12 180 PHE A O 1
ATOM 1481 N N . LEU A 1 181 ? -10.378 3.211 9.200 1.00 94.38 181 LEU A N 1
ATOM 1482 C CA . LEU A 1 181 ? -11.541 3.768 9.894 1.00 94.38 181 LEU A CA 1
ATOM 1483 C C . LEU A 1 181 ? -11.152 4.522 11.169 1.00 94.38 181 LEU A C 1
ATOM 1485 O O . LEU A 1 181 ? -11.672 5.612 11.420 1.00 94.38 181 LEU A O 1
ATOM 1489 N N . ASP A 1 182 ? -10.204 3.991 11.946 1.00 93.62 182 ASP A N 1
ATOM 1490 C CA . ASP A 1 182 ? -9.667 4.701 13.108 1.00 93.62 182 ASP A CA 1
ATOM 1491 C C . ASP A 1 182 ? -8.938 5.990 12.682 1.00 93.62 182 ASP A C 1
ATOM 1493 O O . ASP A 1 182 ? -9.184 7.036 13.280 1.00 93.62 182 ASP A O 1
ATOM 1497 N N . VAL A 1 183 ? -8.127 5.977 11.614 1.00 94.62 183 VAL A N 1
ATOM 1498 C CA . VAL A 1 183 ? -7.507 7.206 11.074 1.00 94.62 183 VAL A CA 1
ATOM 1499 C C . VAL A 1 183 ? -8.573 8.214 10.638 1.00 94.62 183 VAL A C 1
ATOM 1501 O O . VAL A 1 183 ? -8.489 9.387 11.005 1.00 94.62 183 VAL A O 1
ATOM 1504 N N . LEU A 1 184 ? -9.599 7.778 9.904 1.00 92.94 184 LEU A N 1
ATOM 1505 C CA . LEU A 1 184 ? -10.673 8.644 9.416 1.00 92.94 184 LEU A CA 1
ATOM 1506 C C . LEU A 1 184 ? -11.447 9.302 10.566 1.00 92.94 184 LEU A C 1
ATOM 1508 O O . LEU A 1 184 ? -11.789 10.481 10.477 1.00 92.94 184 LEU A O 1
ATOM 1512 N N . SER A 1 185 ? -11.656 8.583 11.672 1.00 91.12 185 SER A N 1
ATOM 1513 C CA . SER A 1 185 ? -12.299 9.132 12.872 1.00 91.12 185 SER A CA 1
ATOM 1514 C C . SER A 1 185 ? -11.535 10.326 13.460 1.00 91.12 185 SER A C 1
ATOM 1516 O O . SER A 1 185 ? -12.150 11.258 13.973 1.00 91.12 185 SER A O 1
ATOM 1518 N N . THR A 1 186 ? -10.205 10.373 13.300 1.00 90.06 186 THR A N 1
ATOM 1519 C CA . THR A 1 186 ? -9.382 11.503 13.769 1.00 90.06 186 THR A CA 1
ATOM 1520 C C . THR A 1 186 ? -9.558 12.776 12.941 1.00 90.06 186 THR A C 1
ATOM 1522 O O . THR A 1 186 ? -9.196 13.860 13.396 1.00 90.06 186 THR A O 1
ATOM 1525 N N . LEU A 1 187 ? -10.105 12.655 11.726 1.00 88.31 187 LEU A N 1
ATOM 1526 C CA . LEU A 1 187 ? -10.367 13.781 10.827 1.00 88.31 187 LEU A CA 1
ATOM 1527 C C . LEU A 1 187 ? -11.759 14.387 11.044 1.00 88.31 187 LEU A C 1
ATOM 1529 O O . LEU A 1 187 ? -12.049 15.473 10.537 1.00 88.31 187 LEU A O 1
ATOM 1533 N N . GLN A 1 188 ? -12.633 13.689 11.767 1.00 86.94 188 GLN A N 1
ATOM 1534 C CA . GLN A 1 188 ? -13.992 14.135 12.023 1.00 86.94 188 GLN A CA 1
ATOM 1535 C C . GLN A 1 188 ? -14.057 15.141 13.178 1.00 86.94 188 GLN A C 1
ATOM 1537 O O . GLN A 1 188 ? -13.235 15.151 14.093 1.00 86.94 188 GLN A O 1
ATOM 1542 N N . LYS A 1 189 ? -15.083 15.999 13.156 1.00 85.25 189 LYS A N 1
ATOM 1543 C CA . LYS A 1 189 ? -15.354 16.916 14.271 1.00 85.25 189 LYS A CA 1
ATOM 1544 C C . LYS A 1 189 ? -15.861 16.127 15.487 1.00 85.25 189 LYS A C 1
ATOM 1546 O O . LYS A 1 189 ? -16.598 15.156 15.288 1.00 85.25 189 LYS A O 1
ATOM 1551 N N . PRO A 1 190 ? -15.568 16.567 16.724 1.00 81.06 190 PRO A N 1
ATOM 1552 C CA . PRO A 1 190 ? -16.173 15.984 17.919 1.00 81.06 190 PRO A CA 1
ATOM 1553 C C . PRO A 1 190 ? -17.702 15.908 17.793 1.00 81.06 190 PRO A C 1
ATOM 1555 O O . PRO A 1 190 ? -18.337 16.889 17.407 1.00 81.06 190 PRO A O 1
ATOM 1558 N N . GLY A 1 191 ? -18.279 14.739 18.088 1.00 79.62 191 GLY A N 1
ATOM 1559 C CA . GLY A 1 191 ? -19.720 14.483 17.966 1.00 79.62 191 GLY A CA 1
ATOM 1560 C C . GLY A 1 191 ? -20.203 14.053 16.574 1.00 79.62 191 GLY A C 1
ATOM 1561 O O . GLY A 1 191 ? -21.399 13.840 16.399 1.00 79.62 191 GLY A O 1
ATOM 1562 N N . SER A 1 192 ? -19.308 13.906 15.590 1.00 88.12 192 SER A N 1
ATOM 1563 C CA . SER A 1 192 ? -19.657 13.278 14.306 1.00 88.12 192 SER A CA 1
ATOM 1564 C C . SER A 1 192 ? -19.970 11.788 14.491 1.00 88.12 192 SER A C 1
ATOM 1566 O O . SER A 1 192 ? -19.464 11.151 15.415 1.00 88.12 192 SER A O 1
ATOM 1568 N N . ALA A 1 193 ? -20.789 11.230 13.599 1.00 86.69 193 ALA A N 1
ATOM 1569 C CA . ALA A 1 193 ? -21.069 9.797 13.582 1.00 86.69 193 ALA A CA 1
ATOM 1570 C C . ALA A 1 193 ? -19.802 8.985 13.263 1.00 86.69 193 ALA A C 1
ATOM 1572 O O . ALA A 1 193 ? -19.016 9.385 12.400 1.00 86.69 193 ALA A O 1
ATOM 1573 N N . ASP A 1 194 ? -19.650 7.825 13.914 1.00 89.19 194 ASP A N 1
ATOM 1574 C CA . ASP A 1 194 ? -18.557 6.880 13.646 1.00 89.19 194 ASP A CA 1
ATOM 1575 C C . ASP A 1 194 ? -18.492 6.584 12.133 1.00 89.19 194 ASP A C 1
ATOM 1577 O O . ASP A 1 194 ? -19.533 6.247 11.547 1.00 89.19 194 ASP A O 1
ATOM 1581 N N . PRO A 1 195 ? -17.314 6.686 11.481 1.00 89.94 195 PRO A N 1
ATOM 1582 C CA . PRO A 1 195 ? -17.152 6.324 10.075 1.00 89.94 195 PRO A CA 1
AT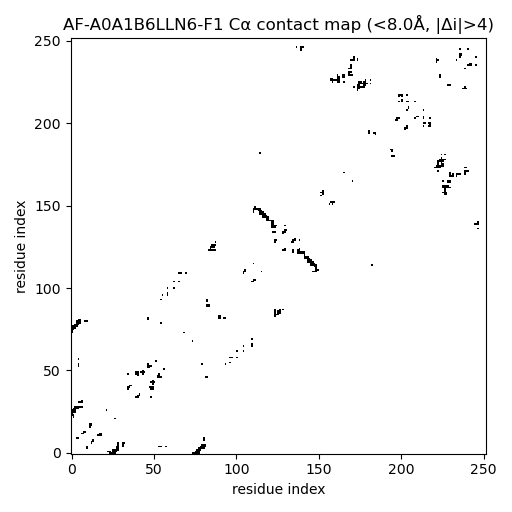OM 1583 C C . PRO A 1 195 ? -17.692 4.932 9.728 1.00 89.94 195 PRO A C 1
ATOM 1585 O O . PRO A 1 195 ? -18.182 4.723 8.621 1.00 89.94 195 PRO A O 1
ATOM 1588 N N . ARG A 1 196 ? -17.672 3.992 10.679 1.00 90.25 196 ARG A N 1
ATOM 1589 C CA . ARG A 1 196 ? -18.236 2.642 10.515 1.00 90.25 196 ARG A CA 1
ATOM 1590 C C . ARG A 1 196 ? -19.721 2.647 10.195 1.00 90.25 196 ARG A C 1
ATOM 1592 O O . ARG A 1 196 ? -20.195 1.767 9.486 1.00 90.25 196 ARG A O 1
ATOM 1599 N N . SER A 1 197 ? -20.448 3.655 10.667 1.00 90.69 197 SER A N 1
ATOM 1600 C CA . SER A 1 197 ? -21.884 3.772 10.431 1.00 90.69 197 SER A CA 1
ATOM 1601 C C . SER A 1 197 ? -22.227 3.979 8.948 1.00 90.69 197 SER A C 1
ATOM 1603 O O . SER A 1 197 ? -23.377 3.790 8.564 1.00 90.69 197 SER A O 1
ATOM 1605 N N . ILE A 1 198 ? -21.256 4.344 8.098 1.00 89.25 198 ILE A N 1
ATOM 1606 C CA . ILE A 1 198 ? -21.427 4.425 6.636 1.00 89.25 198 ILE A CA 1
ATOM 1607 C C . ILE A 1 198 ? -21.700 3.039 6.035 1.00 89.25 198 ILE A C 1
ATOM 1609 O O . ILE A 1 198 ? -22.416 2.933 5.044 1.00 89.25 198 ILE A O 1
ATOM 1613 N N . PHE A 1 199 ? -21.176 1.979 6.653 1.00 92.81 199 PHE A N 1
ATOM 1614 C CA . PHE A 1 199 ? -21.334 0.600 6.190 1.00 92.81 199 PHE A CA 1
ATOM 1615 C C . PHE A 1 199 ? -22.613 -0.068 6.711 1.00 92.81 199 PHE A C 1
ATOM 1617 O O . PHE A 1 199 ? -22.855 -1.242 6.447 1.00 92.81 199 PHE A O 1
ATOM 1624 N N . GLU A 1 200 ? -23.470 0.663 7.428 1.00 94.31 200 GLU A N 1
ATOM 1625 C CA . GLU A 1 200 ? -24.800 0.170 7.775 1.00 94.31 200 GLU A CA 1
ATOM 1626 C C . GLU A 1 200 ? -25.607 -0.108 6.504 1.00 94.31 200 GLU A C 1
ATOM 1628 O O . GLU A 1 200 ? -25.636 0.694 5.570 1.00 94.31 200 GLU A O 1
ATOM 1633 N N . LEU A 1 201 ? -26.305 -1.247 6.480 1.00 94.19 201 LEU A N 1
ATOM 1634 C CA . LEU A 1 201 ? -27.034 -1.703 5.296 1.00 94.19 201 LEU A CA 1
ATOM 1635 C C . LEU A 1 201 ? -28.038 -0.661 4.780 1.00 94.19 201 LEU A C 1
ATOM 1637 O O . LEU A 1 201 ? -28.228 -0.538 3.573 1.00 94.19 201 LEU A O 1
ATOM 1641 N N . GLU A 1 202 ? -28.699 0.062 5.684 1.00 93.75 202 GLU A N 1
ATOM 1642 C CA . GLU A 1 202 ? -29.660 1.112 5.335 1.00 93.75 202 GLU A CA 1
ATOM 1643 C C . GLU A 1 202 ? -28.968 2.278 4.624 1.00 93.75 202 GLU A C 1
ATOM 1645 O O . GLU A 1 202 ? -29.363 2.618 3.510 1.00 93.75 202 GLU A O 1
ATOM 1650 N N . LYS A 1 203 ? -27.858 2.782 5.176 1.00 93.81 203 LYS A N 1
ATOM 1651 C CA . LYS A 1 203 ? -27.069 3.850 4.547 1.00 93.81 203 LYS A CA 1
ATOM 1652 C C . LYS A 1 203 ? -26.478 3.426 3.205 1.00 93.81 203 LYS A C 1
ATOM 1654 O O . LYS A 1 203 ? -26.512 4.190 2.247 1.00 93.81 203 LYS A O 1
ATOM 1659 N N . LEU A 1 204 ? -25.983 2.192 3.090 1.00 94.38 204 LEU A N 1
ATOM 1660 C CA . LEU A 1 204 ? -25.455 1.680 1.822 1.00 94.38 204 LEU A CA 1
ATOM 1661 C C . LEU A 1 204 ? -26.538 1.592 0.741 1.00 94.38 204 LEU A C 1
ATOM 1663 O O . LEU A 1 204 ? -26.267 1.912 -0.416 1.00 94.38 204 LEU A O 1
ATOM 1667 N N . LYS A 1 205 ? -27.772 1.217 1.092 1.00 92.94 205 LYS A N 1
ATOM 1668 C CA . LYS A 1 205 ? -28.896 1.213 0.140 1.00 92.94 205 LYS A CA 1
ATOM 1669 C C . LYS A 1 205 ? -29.235 2.617 -0.358 1.00 92.94 205 LYS A C 1
ATOM 1671 O O . LYS A 1 205 ? -29.546 2.769 -1.535 1.00 92.94 205 LYS A O 1
ATOM 1676 N N . GLU A 1 206 ? -29.147 3.629 0.504 1.00 93.69 206 GLU A N 1
ATOM 1677 C CA . GLU A 1 206 ? -29.389 5.030 0.127 1.00 93.69 206 GLU A CA 1
ATOM 1678 C C . GLU A 1 206 ? -28.393 5.535 -0.926 1.00 93.69 206 GLU A C 1
ATOM 1680 O O . GLU A 1 206 ? -28.733 6.408 -1.721 1.00 93.69 206 GLU A O 1
ATOM 1685 N N . THR A 1 207 ? -27.194 4.944 -1.003 1.00 91.69 207 THR A N 1
ATOM 1686 C CA . THR A 1 207 ? -26.209 5.274 -2.051 1.00 91.69 207 THR A CA 1
ATOM 1687 C C . THR A 1 207 ? -26.578 4.744 -3.443 1.00 91.69 207 THR A C 1
ATOM 1689 O O . THR A 1 207 ? -25.912 5.082 -4.419 1.00 91.69 207 THR A O 1
ATOM 1692 N N . GLY A 1 208 ? -27.616 3.905 -3.556 1.00 92.31 208 GLY A N 1
ATOM 1693 C CA . GLY A 1 208 ? -27.984 3.229 -4.804 1.00 92.31 208 GLY A CA 1
ATOM 1694 C C . GLY A 1 208 ? -27.134 1.993 -5.121 1.00 92.31 208 GLY A C 1
ATOM 1695 O O . GLY A 1 208 ? -27.214 1.460 -6.228 1.00 92.31 208 GLY A O 1
ATOM 1696 N N . LEU A 1 209 ? -26.324 1.524 -4.167 1.00 92.25 209 LEU A N 1
ATOM 1697 C CA . LEU A 1 209 ? -25.510 0.321 -4.315 1.00 92.25 209 LEU A CA 1
ATOM 1698 C C . LEU A 1 209 ? -26.393 -0.935 -4.453 1.00 92.25 209 LEU A C 1
ATOM 1700 O O . LEU A 1 209 ? -27.367 -1.103 -3.715 1.00 92.25 209 LEU A O 1
ATOM 1704 N N . ASP A 1 210 ? -26.034 -1.843 -5.371 1.00 95.00 210 ASP A N 1
ATOM 1705 C CA . ASP A 1 210 ? -26.730 -3.130 -5.544 1.00 95.00 210 ASP A CA 1
ATOM 1706 C C . ASP A 1 210 ? -26.850 -3.862 -4.201 1.00 95.00 210 ASP A C 1
ATOM 1708 O O . ASP A 1 210 ? -25.899 -3.935 -3.418 1.00 95.00 210 ASP A O 1
ATOM 1712 N N . ILE A 1 211 ? -28.023 -4.443 -3.942 1.00 94.50 211 ILE A N 1
ATOM 1713 C CA . ILE A 1 211 ? -28.339 -5.058 -2.651 1.00 94.50 211 ILE A CA 1
ATOM 1714 C C . ILE A 1 211 ? -27.362 -6.170 -2.250 1.00 94.50 211 ILE A C 1
ATOM 1716 O O . ILE A 1 211 ? -27.142 -6.380 -1.057 1.00 94.50 211 ILE A O 1
ATOM 1720 N N . ARG A 1 212 ? -26.771 -6.891 -3.212 1.00 95.88 212 ARG A N 1
ATOM 1721 C CA . ARG A 1 212 ? -25.770 -7.927 -2.925 1.00 95.88 212 ARG A CA 1
ATOM 1722 C C . ARG A 1 212 ? -24.486 -7.300 -2.395 1.00 95.88 212 ARG A C 1
ATOM 1724 O O . ARG A 1 212 ? -23.965 -7.773 -1.388 1.00 95.88 212 ARG A O 1
ATOM 1731 N N . TRP A 1 213 ? -24.031 -6.212 -3.012 1.00 94.12 213 TRP A N 1
ATOM 1732 C CA . TRP A 1 213 ? -22.857 -5.464 -2.562 1.00 94.12 213 TRP A CA 1
ATOM 1733 C C . TRP A 1 213 ? -23.115 -4.750 -1.238 1.00 94.12 213 TRP A C 1
ATOM 1735 O O . TRP A 1 213 ? -22.291 -4.840 -0.334 1.00 94.12 213 TRP A O 1
ATOM 1745 N N . ALA A 1 214 ? -24.284 -4.129 -1.070 1.00 95.06 214 ALA A N 1
ATOM 1746 C CA . ALA A 1 214 ? -24.665 -3.506 0.194 1.00 95.06 214 ALA A CA 1
ATOM 1747 C C . ALA A 1 214 ? -24.661 -4.526 1.344 1.00 95.06 214 ALA A C 1
ATOM 1749 O O . ALA A 1 214 ? -24.085 -4.265 2.395 1.00 95.06 214 ALA A O 1
ATOM 1750 N N . LYS A 1 215 ? -25.219 -5.727 1.126 1.00 95.19 215 LYS A N 1
ATOM 1751 C CA . LYS A 1 215 ? -25.146 -6.826 2.102 1.00 95.19 215 LYS A CA 1
ATOM 1752 C C . LYS A 1 215 ? -23.708 -7.232 2.406 1.00 95.19 215 LYS A C 1
ATOM 1754 O O . LYS A 1 215 ? -23.383 -7.375 3.579 1.00 95.19 215 LYS A O 1
ATOM 1759 N N . HIS A 1 216 ? -22.872 -7.393 1.380 1.00 93.12 216 HIS A N 1
ATOM 1760 C CA . HIS A 1 216 ? -21.467 -7.759 1.545 1.00 93.12 216 HIS A CA 1
ATOM 1761 C C . HIS A 1 216 ? -20.706 -6.744 2.410 1.00 93.12 216 HIS A C 1
ATOM 1763 O O . HIS A 1 216 ? -20.130 -7.132 3.419 1.00 93.12 216 HIS A O 1
ATOM 1769 N N . PHE A 1 217 ? -20.763 -5.452 2.078 1.00 92.06 217 PHE A N 1
ATOM 1770 C CA . PHE A 1 217 ? -20.039 -4.418 2.828 1.00 92.06 217 PHE A CA 1
ATOM 1771 C C . PHE A 1 217 ? -20.644 -4.113 4.204 1.00 92.06 217 PHE A C 1
ATOM 1773 O O . PHE A 1 217 ? -19.930 -3.641 5.081 1.00 92.06 217 PHE A O 1
ATOM 1780 N N . SER A 1 218 ? -21.931 -4.410 4.417 1.00 94.44 218 SER A N 1
ATOM 1781 C CA . SER A 1 218 ? -22.567 -4.323 5.742 1.00 94.44 218 SER A CA 1
ATOM 1782 C C . SER A 1 218 ? -22.339 -5.542 6.636 1.00 94.44 218 SER A C 1
ATOM 1784 O O . SER A 1 218 ? -22.774 -5.554 7.789 1.00 94.44 218 SER A O 1
ATOM 1786 N N . ALA A 1 219 ? -21.723 -6.603 6.105 1.00 92.50 219 ALA A N 1
ATOM 1787 C CA . ALA A 1 219 ? -21.462 -7.804 6.876 1.00 92.50 219 ALA A CA 1
ATOM 1788 C C . ALA A 1 219 ? -20.480 -7.507 8.015 1.00 92.50 219 ALA A C 1
ATOM 1790 O O . ALA A 1 219 ? -19.630 -6.621 7.931 1.00 92.50 219 ALA A O 1
ATOM 1791 N N . LYS A 1 220 ? -20.587 -8.279 9.099 1.00 90.75 220 LYS A N 1
ATOM 1792 C CA . LYS A 1 220 ? -19.667 -8.153 10.228 1.00 90.75 220 LYS A CA 1
ATOM 1793 C C . LYS A 1 220 ? -18.236 -8.450 9.760 1.00 90.75 220 LYS A C 1
ATOM 1795 O O . LYS A 1 220 ? -17.959 -9.557 9.309 1.00 90.75 220 LYS A O 1
ATOM 1800 N N . SER A 1 221 ? -17.350 -7.471 9.916 1.00 90.69 221 SER A N 1
ATOM 1801 C CA . SER A 1 221 ? -15.919 -7.587 9.618 1.00 90.69 221 SER A CA 1
ATOM 1802 C C . SER A 1 221 ? -15.151 -8.142 10.833 1.00 90.69 221 SER A C 1
ATOM 1804 O O . SER A 1 221 ? -15.457 -7.743 11.962 1.00 90.69 221 SER A O 1
ATOM 1806 N N . PRO A 1 222 ? -14.162 -9.040 10.642 1.00 94.75 222 PRO A N 1
ATOM 1807 C CA . PRO A 1 222 ? -13.294 -9.555 11.709 1.00 94.75 222 PRO A CA 1
ATOM 1808 C C . PRO A 1 222 ? -12.157 -8.588 12.091 1.00 94.75 222 PRO A C 1
ATOM 1810 O O . PRO A 1 222 ? -11.225 -8.969 12.801 1.00 94.75 222 PRO A O 1
ATOM 1813 N N . GLU A 1 223 ? -12.201 -7.353 11.592 1.00 95.06 223 GLU A N 1
ATOM 1814 C CA . GLU A 1 223 ? -11.150 -6.357 11.764 1.00 95.06 223 GLU A CA 1
ATOM 1815 C C . GLU A 1 223 ? -10.867 -5.981 13.223 1.00 95.06 223 GLU A C 1
ATOM 1817 O O . GLU A 1 223 ? -11.756 -5.719 14.037 1.00 95.06 223 GLU A O 1
ATOM 1822 N N . VAL A 1 224 ? -9.581 -5.839 13.518 1.00 96.44 224 VAL A N 1
ATOM 1823 C CA . VAL A 1 224 ? -9.052 -5.192 14.708 1.00 96.44 224 VAL A CA 1
ATOM 1824 C C . VAL A 1 224 ? -7.982 -4.213 14.244 1.00 96.44 224 VAL A C 1
ATOM 1826 O O . VAL A 1 224 ? -6.906 -4.607 13.807 1.00 96.44 224 VAL A O 1
ATOM 1829 N N . SER A 1 225 ? -8.286 -2.918 14.340 1.00 96.75 225 SER A N 1
ATOM 1830 C CA . SER A 1 225 ? -7.346 -1.838 14.017 1.00 96.75 225 SER A CA 1
ATOM 1831 C C . SER A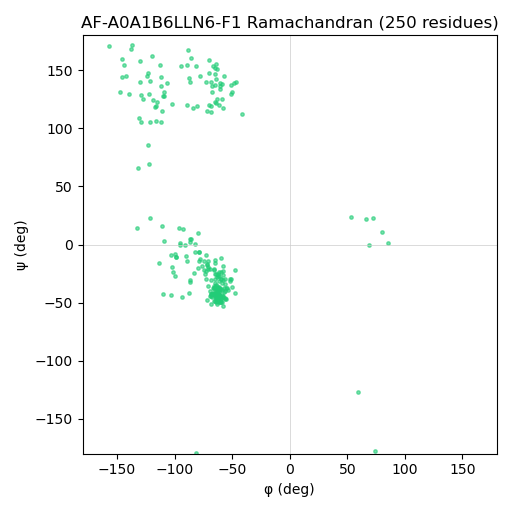 1 225 ? -5.966 -2.075 14.634 1.00 96.75 225 SER A C 1
ATOM 1833 O O . SER A 1 225 ? -5.855 -2.442 15.807 1.00 96.75 225 SER A O 1
ATOM 1835 N N . PHE A 1 226 ? -4.909 -1.770 13.879 1.00 97.44 226 PHE A N 1
ATOM 1836 C CA . PHE A 1 226 ? -3.518 -1.860 14.327 1.00 97.44 226 PHE A CA 1
ATOM 1837 C C . PHE A 1 226 ? -3.225 -1.004 15.565 1.00 97.44 226 PHE A C 1
ATOM 1839 O O . PHE A 1 226 ? -2.240 -1.242 16.264 1.00 97.44 226 PHE A O 1
ATOM 1846 N N . PHE A 1 227 ? -4.086 -0.028 15.858 1.00 96.94 227 PHE A N 1
ATOM 1847 C CA . PHE A 1 227 ? -4.002 0.839 17.030 1.00 96.94 227 PHE A CA 1
ATOM 1848 C C . PHE A 1 227 ? -4.664 0.262 18.286 1.00 96.94 227 PHE A C 1
ATOM 1850 O O . PHE A 1 227 ? -4.723 0.929 19.321 1.00 96.94 227 PHE A O 1
ATOM 1857 N N . ARG A 1 228 ? -5.149 -0.980 18.219 1.00 96.88 228 ARG A N 1
ATOM 1858 C CA . ARG A 1 228 ? -5.695 -1.744 19.344 1.00 96.88 228 ARG A CA 1
ATOM 1859 C C . ARG A 1 228 ? -4.925 -3.050 19.474 1.00 96.88 228 ARG A C 1
ATOM 1861 O O . ARG A 1 228 ? -4.445 -3.596 18.490 1.00 96.88 228 ARG A O 1
ATOM 1868 N N . SER A 1 229 ? -4.777 -3.555 20.694 1.00 96.69 229 SER A N 1
ATOM 1869 C CA . SER A 1 229 ? -4.074 -4.824 20.912 1.00 96.69 229 SER A CA 1
ATOM 1870 C C . SER A 1 229 ? -4.880 -5.989 20.331 1.00 96.69 229 SER A C 1
ATOM 1872 O O . SER A 1 229 ? -5.950 -6.302 20.844 1.00 96.69 229 SER A O 1
ATOM 1874 N N . VAL A 1 230 ? -4.347 -6.646 19.303 1.00 97.19 230 VAL A N 1
ATOM 1875 C CA . VAL A 1 230 ? -4.924 -7.869 18.718 1.00 97.19 230 VAL A CA 1
ATOM 1876 C C . VAL A 1 230 ? -4.693 -9.047 19.672 1.00 97.19 230 VAL A C 1
ATOM 1878 O O . VAL A 1 230 ? -3.619 -9.093 20.258 1.00 97.19 230 VAL A O 1
ATOM 1881 N N . PRO A 1 231 ? -5.622 -9.987 19.899 1.00 95.94 231 PRO A N 1
ATOM 1882 C CA . PRO A 1 231 ? -5.367 -11.133 20.780 1.00 95.94 231 PRO A CA 1
ATOM 1883 C C . PRO A 1 231 ? -4.146 -11.960 20.341 1.00 95.94 231 PRO A C 1
ATOM 1885 O O . PRO A 1 231 ? -3.858 -12.066 19.150 1.00 95.94 231 PRO A O 1
ATOM 1888 N N . LEU A 1 232 ? -3.391 -12.507 21.302 1.00 94.69 232 LEU A N 1
ATOM 1889 C CA . LEU A 1 232 ? -2.200 -13.321 21.003 1.00 94.69 232 LEU A CA 1
ATOM 1890 C C . LEU A 1 232 ? -2.579 -14.701 20.444 1.00 94.69 232 LEU A C 1
ATOM 1892 O O . LEU A 1 232 ? -1.839 -15.272 19.657 1.00 94.69 232 LEU A O 1
ATOM 1896 N N . ASP A 1 233 ? -3.734 -15.201 20.859 1.00 94.38 233 ASP A N 1
ATOM 1897 C CA . ASP A 1 233 ? -4.352 -16.477 20.510 1.00 94.38 233 ASP A CA 1
ATOM 1898 C C . ASP A 1 233 ? -5.324 -16.371 19.321 1.00 94.38 233 ASP A C 1
ATOM 1900 O O . ASP A 1 233 ? -6.088 -17.298 19.065 1.00 94.38 233 ASP A O 1
ATOM 1904 N N . ARG A 1 234 ? -5.303 -15.252 18.579 1.00 95.00 234 ARG A N 1
ATOM 1905 C CA . ARG A 1 234 ? -6.154 -15.056 17.398 1.00 95.00 234 ARG A CA 1
ATOM 1906 C C . ARG A 1 234 ? -5.817 -16.084 16.319 1.00 95.00 234 ARG A C 1
ATOM 1908 O O . ARG A 1 234 ? -4.677 -16.160 15.864 1.00 95.00 234 ARG A O 1
ATOM 1915 N N . THR A 1 235 ? -6.827 -16.816 15.866 1.00 94.31 235 THR A N 1
ATOM 1916 C CA . THR A 1 235 ? -6.698 -17.814 14.798 1.00 94.31 235 THR A CA 1
ATOM 1917 C C . THR A 1 235 ? -6.892 -17.202 13.404 1.00 94.31 235 THR A C 1
ATOM 1919 O O . THR A 1 235 ? -7.396 -16.086 13.261 1.00 94.31 235 THR A O 1
ATOM 1922 N N . CYS A 1 236 ? -6.545 -17.946 12.347 1.00 94.62 236 CYS A N 1
ATOM 1923 C CA . CYS A 1 236 ? -6.854 -17.555 10.965 1.00 94.62 236 CYS A CA 1
ATOM 1924 C C . CYS A 1 236 ? -8.361 -17.333 10.756 1.00 94.62 236 CYS A C 1
ATOM 1926 O O . CYS A 1 236 ? -8.751 -16.325 10.167 1.00 94.62 236 CYS A O 1
ATOM 1928 N N . SER A 1 237 ? -9.209 -18.193 11.332 1.00 94.25 237 SER A N 1
ATOM 1929 C CA . SER A 1 237 ? -10.666 -18.028 11.295 1.00 94.25 237 SER A CA 1
ATOM 1930 C C . SER A 1 237 ? -11.115 -16.724 11.968 1.00 94.25 237 SER A C 1
ATOM 1932 O O . SER A 1 237 ? -11.920 -15.988 11.396 1.00 94.25 237 SER A O 1
ATOM 1934 N N . ASP A 1 238 ? -10.564 -16.383 13.140 1.00 95.19 238 ASP A N 1
ATOM 1935 C CA . ASP A 1 238 ? -10.870 -15.116 13.831 1.00 95.19 238 ASP A CA 1
ATOM 1936 C C . ASP A 1 238 ? -10.415 -13.884 13.039 1.00 95.19 238 ASP A C 1
ATOM 1938 O O . ASP A 1 238 ? -10.941 -12.788 13.228 1.00 95.19 238 ASP A O 1
ATOM 1942 N N . ALA A 1 239 ? -9.408 -14.043 12.179 1.00 95.06 239 ALA A N 1
ATOM 1943 C CA . ALA A 1 239 ? -8.889 -13.005 11.296 1.00 95.06 239 ALA A CA 1
ATOM 1944 C C . ALA A 1 239 ? -9.565 -12.981 9.912 1.00 95.06 239 ALA A C 1
ATOM 1946 O O . ALA A 1 239 ? -9.211 -12.151 9.077 1.00 95.06 239 ALA A O 1
ATOM 1947 N N . GLY A 1 240 ? -10.527 -13.872 9.644 1.00 93.88 240 GLY A N 1
ATOM 1948 C CA . GLY A 1 240 ? -11.163 -14.000 8.329 1.00 93.88 240 GLY A CA 1
ATOM 1949 C C . GLY A 1 240 ? -10.225 -14.500 7.227 1.00 93.88 240 GLY A C 1
ATOM 1950 O O . GLY A 1 240 ? -10.483 -14.251 6.049 1.00 93.88 240 GLY A O 1
ATOM 1951 N N . ILE A 1 241 ? -9.133 -15.171 7.598 1.00 93.69 241 ILE A N 1
ATOM 1952 C CA . ILE A 1 241 ? -8.171 -15.784 6.682 1.00 93.69 241 ILE A CA 1
ATOM 1953 C C . ILE A 1 241 ? -8.648 -17.215 6.391 1.00 93.69 241 ILE A C 1
ATOM 1955 O O . ILE A 1 241 ? -8.754 -18.009 7.327 1.00 93.69 241 ILE A O 1
ATOM 1959 N N . PRO A 1 242 ? -8.931 -17.573 5.124 1.00 92.12 242 PRO A N 1
ATOM 1960 C CA . PRO A 1 242 ? -9.310 -18.936 4.765 1.00 92.12 242 PRO A CA 1
ATOM 1961 C C . PRO A 1 242 ? -8.199 -19.950 5.049 1.00 92.12 242 PRO A C 1
ATOM 1963 O O . PRO A 1 242 ? -7.019 -19.629 4.903 1.00 92.12 242 PRO A O 1
ATOM 1966 N N . ASP A 1 243 ? -8.572 -21.196 5.338 1.00 90.44 243 ASP A N 1
ATOM 1967 C CA . ASP A 1 243 ? -7.629 -22.262 5.712 1.00 90.44 243 ASP A CA 1
ATOM 1968 C C . ASP A 1 243 ? -6.487 -22.448 4.701 1.00 90.44 243 ASP A C 1
ATOM 1970 O O . ASP A 1 243 ? -5.333 -22.607 5.086 1.00 90.44 243 ASP A O 1
ATOM 1974 N N . TRP A 1 244 ? -6.767 -22.344 3.398 1.00 89.12 244 TRP A N 1
ATOM 1975 C CA . TRP A 1 244 ? -5.751 -22.499 2.346 1.00 89.12 244 TRP A CA 1
ATOM 1976 C C . TRP A 1 244 ? -4.738 -21.342 2.261 1.00 89.12 244 TRP A C 1
ATOM 1978 O O . TRP A 1 244 ? -3.710 -21.484 1.595 1.00 89.12 244 TRP A O 1
ATOM 1988 N N . PHE A 1 245 ? -5.021 -20.209 2.910 1.00 90.81 245 PHE A N 1
ATOM 1989 C CA . PHE A 1 245 ? -4.096 -19.084 3.079 1.00 90.81 245 PHE A CA 1
ATOM 1990 C C . PHE A 1 245 ? -3.478 -19.027 4.479 1.00 90.81 245 PHE A C 1
ATOM 1992 O O . PHE A 1 245 ? -2.547 -18.253 4.692 1.00 90.81 245 PHE A O 1
ATOM 1999 N N . CYS A 1 246 ? -3.947 -19.843 5.424 1.00 91.69 246 CYS A N 1
ATOM 2000 C CA . CYS A 1 246 ? -3.349 -19.913 6.747 1.00 91.69 246 CYS A CA 1
ATOM 2001 C C . CYS A 1 246 ? -1.933 -20.512 6.655 1.00 91.69 246 CYS A C 1
ATOM 2003 O O . CYS A 1 246 ? -1.687 -21.466 5.913 1.00 91.69 246 CYS A O 1
ATOM 2005 N N . VAL A 1 247 ? -0.982 -19.907 7.369 1.00 87.81 247 VAL A N 1
ATOM 2006 C CA . VAL A 1 247 ? 0.448 -20.270 7.300 1.00 87.81 247 VAL A CA 1
ATOM 2007 C C . VAL A 1 247 ? 0.874 -21.157 8.459 1.00 87.81 247 VAL A C 1
ATOM 2009 O O . VAL A 1 247 ? 1.806 -21.941 8.321 1.00 87.81 247 VAL A O 1
ATOM 2012 N N . CYS A 1 248 ? 0.188 -21.058 9.595 1.00 73.62 248 CYS A N 1
ATOM 2013 C CA . CYS A 1 248 ? 0.431 -21.943 10.721 1.00 73.62 248 CYS A CA 1
ATOM 2014 C C . CYS A 1 248 ? -0.101 -23.337 10.378 1.00 73.62 248 CYS A C 1
ATOM 2016 O O . CYS A 1 248 ? -1.309 -23.516 10.221 1.00 73.62 248 CYS A O 1
ATOM 2018 N N . GLU A 1 249 ? 0.793 -24.316 10.267 1.00 64.88 249 GLU A N 1
ATOM 2019 C CA . GLU A 1 249 ? 0.393 -25.718 10.236 1.00 64.88 249 GLU A CA 1
ATOM 2020 C C . GLU A 1 249 ? -0.164 -26.088 11.613 1.00 64.88 249 GLU A C 1
ATOM 2022 O O . GLU A 1 249 ? 0.424 -25.775 12.650 1.00 64.88 249 GLU A O 1
ATOM 2027 N N . THR A 1 250 ? -1.327 -26.731 11.643 1.00 57.38 250 THR A N 1
ATOM 2028 C CA . THR A 1 250 ? -1.697 -27.526 12.811 1.00 57.38 250 THR A CA 1
ATOM 2029 C C . THR A 1 250 ? -0.746 -28.711 12.825 1.00 57.38 250 THR A C 1
ATOM 2031 O O . THR A 1 250 ? -0.756 -29.454 11.843 1.00 57.38 250 THR A O 1
ATOM 2034 N N . ASP A 1 251 ? 0.061 -28.864 13.879 1.00 51.22 251 ASP A N 1
ATOM 2035 C CA . ASP A 1 251 ? 0.894 -30.054 14.089 1.00 51.22 251 ASP A CA 1
ATOM 2036 C C . ASP A 1 251 ? 0.072 -31.308 13.726 1.00 51.22 251 ASP A C 1
ATOM 2038 O O . ASP A 1 251 ? -0.950 -31.584 14.365 1.00 51.22 251 ASP A O 1
ATOM 2042 N N . GLN A 1 252 ? 0.457 -31.996 12.645 1.00 42.34 252 GLN A N 1
ATOM 2043 C CA . GLN A 1 252 ? -0.106 -33.294 12.256 1.00 42.34 252 GLN A CA 1
ATOM 2044 C C . GLN A 1 252 ? 0.685 -34.422 12.907 1.00 42.34 252 GLN A C 1
ATOM 2046 O O . GLN A 1 252 ? 1.935 -34.364 12.873 1.00 42.34 252 GLN A O 1
#

Secondary structure (DSSP, 8-state):
-EEES-TTS-TTTTTS---SS--SSSBTHHHHHHHHTSHHHHTSPTTEETTEEHHHHHHHHHHHHHHHTTTS----EEE--TTTSS-GGGGGGGHHHHHHHHHHHHHTTTTTT--EEEE-SSS-SSSGGGGSHHHHHHHH---EEEE--TTHHHH-HHHHHHHHHHTTS---HHHHHHHHHHHHHTTSPTTPPPGGGGGSHHHHHHTT--HHHHHHHTSPP----TTS---TT--TTTTT--GGG--S----

Nearest PDB structures (foldseek):
  8unl-assembly1_A  TM=2.316E-01  e=4.692E+00  Homo sapiens
  8ge8-assembly1_A  TM=2.328E-01  e=5.582E+00  Homo sapiens